Protein AF-0000000084351953 (afdb_homodimer)

Foldseek 3Di:
DDDDDDDDDLVVLLVVLLVLVVVLCVQAVPPPDGPVVSVVVSQVSQVPSVPPQAWDADPVVRGIGGDPVSVVVSVVVVVVVVVVVVQQCVLQVVLVVVLCVVVDPDDDDDPVSVVSSVVSSVVSSVVCVVQNCVPPDDDDDD/DDDDDDDDDPVVLLVVLLVLVVVLCVQAVPPPDGPVVSVVVSQVSQVPSVPCQQWDADPVVRGIGGDPVSVVVSVVVVVVVVVVVVQQCVLQVVLVVVLCVVVDPDDDDDPVSVVSSVVSSVVSSVVCVVQNCVPPDDDDDD

Nearest PDB structures (foldseek):
  8t8l-assembly1_A  TM=3.245E-01  e=5.927E+00  Aquifex aeolicus
  6qc3-assembly1_A5  TM=2.681E-01  e=9.549E+00  Ovis aries

Solvent-accessible surface area (backbone atoms only — not comparable to full-atom values): 15831 Å² total; per-residue (Å²): 129,74,69,43,61,44,78,37,44,58,71,53,46,52,52,47,55,50,20,34,51,44,12,40,44,49,60,31,71,84,44,90,72,61,64,56,72,52,54,52,48,44,44,52,57,59,64,52,52,80,41,73,89,62,44,39,78,40,77,91,74,69,43,67,41,66,41,69,70,57,47,52,55,52,46,50,38,49,50,52,39,51,52,52,48,36,54,52,49,53,22,45,51,51,17,48,51,53,46,45,64,72,61,47,96,58,83,83,81,48,74,67,53,52,53,48,31,51,51,43,22,51,53,42,44,54,48,36,74,76,47,53,64,74,39,52,43,74,57,71,83,126,131,73,69,41,62,44,78,37,46,58,71,52,47,52,51,48,56,51,21,34,52,44,12,39,41,48,61,32,70,84,44,90,72,63,64,54,71,52,54,52,48,46,45,52,57,58,62,53,53,79,44,67,90,65,42,39,76,41,76,91,73,70,43,66,42,65,42,69,70,58,47,52,55,52,47,52,38,49,48,52,39,51,54,52,49,35,55,53,47,53,24,46,51,52,17,47,51,52,47,44,64,71,61,45,97,56,82,83,84,48,73,70,52,54,53,47,31,52,52,43,22,51,54,42,44,54,47,37,74,74,46,54,64,73,40,53,44,74,56,71,83,127

Organism: NCBI:txid482461

pLDDT: mean 92.63, std 9.9, range [44.72, 98.88]

Secondary structure (DSSP, 8-state):
---EEEEE-HHHHHHHHHHHHHHHHHHHTT-SS--HHHHHHHHHHHHHT--TTT-EEETTTTEEE--HHHHHHHHHHHHHHHHHHHHHHHHHHHHHHHHHHHH-S-SSPPHHHHHHHHHHHHHHHHHHHHHTTTTEEE----/---EEEEE-HHHHHHHHHHHHHHHHHHHTT-SS--HHHHHHHHHHHHHT--GGG-EEETTTTEEE--HHHHHHHHHHHHHHHHHHHHHHHHHHHHHHHHHHHH-S-SSPPHHHHHHHHHHHHHHHHHHHHHTTTTEEE----

Radius of gyration: 22.5 Å; Cα contacts (8 Å, |Δi|>4): 288; chains: 2; bounding box: 53×66×51 Å

Structure (mmCIF, N/CA/C/O backbone):
data_AF-0000000084351953-model_v1
#
loop_
_entity.id
_entity.type
_entity.pdbx_description
1 polymer 'Uncharacterized protein'
#
loop_
_atom_site.group_PDB
_atom_site.id
_atom_site.type_symbol
_atom_site.label_atom_id
_atom_site.label_alt_id
_atom_site.label_comp_id
_atom_site.label_asym_id
_atom_site.label_entity_id
_atom_site.label_seq_id
_atom_site.pdbx_PDB_ins_code
_atom_site.Cartn_x
_atom_site.Cartn_y
_atom_site.Cartn_z
_atom_site.occupancy
_atom_site.B_iso_or_equiv
_atom_site.auth_seq_id
_atom_site.auth_comp_id
_atom_site.auth_asym_id
_atom_site.auth_atom_id
_atom_site.pdbx_PDB_model_num
ATOM 1 N N . MET A 1 1 ? -12.43 32.719 4.312 1 52.03 1 MET A N 1
ATOM 2 C CA . MET A 1 1 ? -12.406 31.297 4.57 1 52.03 1 MET A CA 1
ATOM 3 C C . MET A 1 1 ? -11.555 30.969 5.797 1 52.03 1 MET A C 1
ATOM 5 O O . MET A 1 1 ? -10.5 31.578 6 1 52.03 1 MET A O 1
ATOM 9 N N . SER A 1 2 ? -12.086 30.516 6.93 1 63.91 2 SER A N 1
ATOM 10 C CA . SER A 1 2 ? -11.414 30.469 8.227 1 63.91 2 SER A CA 1
ATOM 11 C C . SER A 1 2 ? -10.164 29.594 8.172 1 63.91 2 SER A C 1
ATOM 13 O O . SER A 1 2 ? -10.188 28.516 7.57 1 63.91 2 SER A O 1
ATOM 15 N N . ASN A 1 3 ? -8.961 30.172 8.359 1 84.06 3 ASN A N 1
ATOM 16 C CA . ASN A 1 3 ? -7.672 29.484 8.367 1 84.06 3 ASN A CA 1
ATOM 17 C C . ASN A 1 3 ? -7.547 28.547 9.555 1 84.06 3 ASN A C 1
ATOM 19 O O . ASN A 1 3 ? -8.047 28.828 10.648 1 84.06 3 ASN A O 1
ATOM 23 N N . VAL A 1 4 ? -7.121 27.297 9.289 1 87.5 4 VAL A N 1
ATOM 24 C CA . VAL A 1 4 ? -6.828 26.328 10.336 1 87.5 4 VAL A CA 1
ATOM 25 C C . VAL A 1 4 ? -5.363 26.438 10.758 1 87.5 4 VAL A C 1
ATOM 27 O O . VAL A 1 4 ? -4.477 26.562 9.906 1 87.5 4 VAL A O 1
ATOM 30 N N . LYS A 1 5 ? -5.289 26.531 12.07 1 86.88 5 LYS A N 1
ATOM 31 C CA . LYS A 1 5 ? -3.934 26.578 12.609 1 86.88 5 LYS A CA 1
ATOM 32 C C . LYS A 1 5 ? -3.623 25.359 13.453 1 86.88 5 LYS A C 1
ATOM 34 O O . LYS A 1 5 ? -4.426 24.953 14.297 1 86.88 5 LYS A O 1
ATOM 39 N N . ILE A 1 6 ? -2.461 24.734 13.188 1 89.06 6 ILE A N 1
ATOM 40 C CA . ILE A 1 6 ? -2.006 23.594 13.977 1 89.06 6 ILE A CA 1
ATOM 41 C C . ILE A 1 6 ? -0.653 23.906 14.609 1 89.06 6 ILE A C 1
ATOM 43 O O . ILE A 1 6 ? 0.245 24.438 13.945 1 89.06 6 ILE A O 1
ATOM 47 N N . GLU A 1 7 ? -0.631 23.656 15.883 1 89.06 7 GLU A N 1
ATOM 48 C CA . GLU A 1 7 ? 0.629 23.781 16.609 1 89.06 7 GLU A CA 1
ATOM 49 C C . GLU A 1 7 ? 1.139 22.422 17.062 1 89.06 7 GLU A C 1
ATOM 51 O O . GLU A 1 7 ? 0.36 21.594 17.531 1 89.06 7 GLU A O 1
ATOM 56 N N . MET A 1 8 ? 2.42 22.219 16.828 1 91.06 8 MET A N 1
ATOM 57 C CA . MET A 1 8 ? 2.988 20.938 17.234 1 91.06 8 MET A CA 1
ATOM 58 C C . MET A 1 8 ? 4.473 21.078 17.547 1 91.06 8 MET A C 1
ATOM 60 O O . MET A 1 8 ? 5.086 22.109 17.234 1 91.06 8 MET A O 1
ATOM 64 N N . THR A 1 9 ? 4.977 20.094 18.25 1 91.38 9 THR A N 1
ATOM 65 C CA . THR A 1 9 ? 6.41 20.078 18.516 1 91.38 9 THR A CA 1
ATOM 66 C C . THR A 1 9 ? 7.188 19.719 17.25 1 91.38 9 THR A C 1
ATOM 68 O O . THR A 1 9 ? 6.602 19.266 16.266 1 91.38 9 THR A O 1
ATOM 71 N N . GLU A 1 10 ? 8.469 19.891 17.328 1 90.06 10 GLU A N 1
ATOM 72 C CA . GLU A 1 10 ? 9.32 19.531 16.188 1 90.06 10 GLU A CA 1
ATOM 73 C C . GLU A 1 10 ? 9.227 18.031 15.906 1 90.06 10 GLU A C 1
ATOM 75 O O . GLU A 1 10 ? 9.219 17.609 14.742 1 90.06 10 GLU A O 1
ATOM 80 N N . SER A 1 11 ? 9.172 17.281 16.984 1 92.31 11 SER A N 1
ATOM 81 C CA . SER A 1 11 ? 9.078 15.828 16.828 1 92.31 11 SER A CA 1
ATOM 82 C C . SER A 1 11 ? 7.762 15.43 16.172 1 92.31 11 SER A C 1
ATOM 84 O O . SER A 1 11 ? 7.734 14.547 15.312 1 92.31 11 SER A O 1
ATOM 86 N N . GLN A 1 12 ? 6.758 16.047 16.531 1 93.56 12 GLN A N 1
ATOM 87 C CA . GLN A 1 12 ? 5.453 15.805 15.922 1 93.56 12 GLN A CA 1
ATOM 88 C C . GLN A 1 12 ? 5.434 16.219 14.453 1 93.56 12 GLN A C 1
ATOM 90 O O . GLN A 1 12 ? 4.844 15.539 13.617 1 93.56 12 GLN A O 1
ATOM 95 N N . TYR A 1 13 ? 6.059 17.328 14.203 1 93.5 13 TYR A N 1
ATOM 96 C CA . TYR A 1 13 ? 6.105 17.812 12.828 1 93.5 13 TYR A CA 1
ATOM 97 C C . TYR A 1 13 ? 6.883 16.844 11.938 1 93.5 13 TYR A C 1
ATOM 99 O O . TYR A 1 13 ? 6.512 16.625 10.781 1 93.5 13 TYR A O 1
ATOM 107 N N . LYS A 1 14 ? 7.898 16.312 12.453 1 93.5 14 LYS A N 1
ATOM 108 C CA . LYS A 1 14 ? 8.641 15.297 11.711 1 93.5 14 LYS A CA 1
ATOM 109 C C . LYS A 1 14 ? 7.746 14.109 11.367 1 93.5 14 LYS A C 1
ATOM 111 O O . LYS A 1 14 ? 7.758 13.625 10.234 1 93.5 14 LYS A O 1
ATOM 116 N N . LYS A 1 15 ? 6.961 13.664 12.312 1 96.06 15 LYS A N 1
ATOM 117 C CA . LYS A 1 15 ? 6.031 12.562 12.07 1 96.06 15 LYS A CA 1
ATOM 118 C C . LYS A 1 15 ? 4.973 12.961 11.047 1 96.06 15 LYS A C 1
ATOM 120 O O . LYS A 1 15 ? 4.539 12.125 10.242 1 96.06 15 LYS A O 1
ATOM 125 N N . LEU A 1 16 ? 4.598 14.219 11.102 1 96.25 16 LEU A N 1
ATOM 126 C CA . LEU A 1 16 ? 3.633 14.711 10.125 1 96.25 16 LEU A CA 1
ATOM 127 C C . LEU A 1 16 ? 4.203 14.633 8.711 1 96.25 16 LEU A C 1
ATOM 129 O O . LEU A 1 16 ? 3.525 14.164 7.793 1 96.25 16 LEU A O 1
ATOM 133 N N . THR A 1 17 ? 5.445 15.086 8.57 1 96.06 17 THR A N 1
ATOM 134 C CA . THR A 1 17 ? 6.055 15.062 7.246 1 96.06 17 THR A CA 1
ATOM 135 C C . THR A 1 17 ? 6.172 13.633 6.73 1 96.06 17 THR A C 1
ATOM 137 O O . THR A 1 17 ? 5.992 13.383 5.539 1 96.06 17 THR A O 1
ATOM 140 N N . GLU A 1 18 ? 6.387 12.68 7.645 1 97.31 18 GLU A N 1
ATOM 141 C CA . GLU A 1 18 ? 6.5 11.266 7.273 1 97.31 18 GLU A CA 1
ATOM 142 C C . GLU A 1 18 ? 5.156 10.711 6.801 1 97.31 18 GLU A C 1
ATOM 144 O O . GLU A 1 18 ? 5.078 10.07 5.754 1 97.31 18 GLU A O 1
ATOM 149 N N . LEU A 1 19 ? 4.129 11.031 7.52 1 98.5 19 LEU A N 1
ATOM 150 C CA . LEU A 1 19 ? 2.809 10.531 7.164 1 98.5 19 LEU A CA 1
ATOM 151 C C . LEU A 1 19 ? 2.324 11.148 5.855 1 98.5 19 LEU A C 1
ATOM 153 O O . LEU A 1 19 ? 1.701 10.461 5.035 1 98.5 19 LEU A O 1
ATOM 157 N N . VAL A 1 20 ? 2.609 12.414 5.691 1 98 20 VAL A N 1
ATOM 158 C CA . VAL A 1 20 ? 2.199 13.109 4.477 1 98 20 VAL A CA 1
ATOM 159 C C . VAL A 1 20 ? 2.908 12.5 3.268 1 98 20 VAL A C 1
ATOM 161 O O . VAL A 1 20 ? 2.289 12.273 2.227 1 98 20 VAL A O 1
ATOM 164 N N . TYR A 1 21 ? 4.188 12.195 3.422 1 98.25 21 TYR A N 1
ATOM 165 C CA . TYR A 1 21 ? 4.941 11.531 2.367 1 98.25 21 TYR A CA 1
ATOM 166 C C . TYR A 1 21 ? 4.328 10.18 2.025 1 98.25 21 TYR A C 1
ATOM 168 O O . TYR A 1 21 ? 4.074 9.883 0.856 1 98.25 21 TYR A O 1
ATOM 176 N N . LEU A 1 22 ? 4.094 9.359 3.016 1 98.81 22 LEU A N 1
ATOM 177 C CA . LEU A 1 22 ? 3.568 8.016 2.838 1 98.81 22 LEU A CA 1
ATOM 178 C C . LEU A 1 22 ? 2.164 8.047 2.246 1 98.81 22 LEU A C 1
ATOM 180 O O . LEU A 1 22 ? 1.826 7.234 1.386 1 98.81 22 LEU A O 1
ATOM 184 N N . GLY A 1 23 ? 1.351 8.992 2.75 1 98.88 23 GLY A N 1
ATOM 185 C CA . GLY A 1 23 ? 0.012 9.141 2.199 1 98.88 23 GLY A CA 1
ATOM 186 C C . GLY A 1 23 ? 0.01 9.5 0.727 1 98.88 23 GLY A C 1
ATOM 187 O O . GLY A 1 23 ? -0.743 8.922 -0.059 1 98.88 23 GLY A O 1
ATOM 188 N N . ASN A 1 24 ? 0.813 10.477 0.37 1 98.62 24 ASN A N 1
ATOM 189 C CA . ASN A 1 24 ? 0.93 10.852 -1.035 1 98.62 24 ASN A CA 1
ATOM 190 C C . ASN A 1 24 ? 1.432 9.688 -1.886 1 98.62 24 ASN A C 1
ATOM 192 O O . ASN A 1 24 ? 0.98 9.5 -3.018 1 98.62 24 ASN A O 1
ATOM 196 N N . TRP A 1 25 ? 2.363 8.93 -1.378 1 98.56 25 TRP A N 1
ATOM 197 C CA . TRP A 1 25 ? 2.883 7.746 -2.064 1 98.56 25 TRP A CA 1
ATOM 198 C C . TRP A 1 25 ? 1.755 6.781 -2.412 1 98.56 25 TRP A C 1
ATOM 200 O O . TRP A 1 25 ? 1.643 6.336 -3.557 1 98.56 25 TRP A O 1
ATOM 210 N N . LEU A 1 26 ? 0.884 6.508 -1.437 1 98.5 26 LEU A N 1
ATOM 211 C CA . LEU A 1 26 ? -0.226 5.578 -1.618 1 98.5 26 LEU A CA 1
ATOM 212 C C . LEU A 1 26 ? -1.14 6.035 -2.75 1 98.5 26 LEU A C 1
ATOM 214 O O . LEU A 1 26 ? -1.691 5.211 -3.48 1 98.5 26 LEU A O 1
ATOM 218 N N . VAL A 1 27 ? -1.255 7.34 -2.896 1 98.62 27 VAL A N 1
ATOM 219 C CA . VAL A 1 27 ? -2.209 7.887 -3.854 1 98.62 27 VAL A CA 1
ATOM 220 C C . VAL A 1 27 ? -1.559 7.984 -5.23 1 98.62 27 VAL A C 1
ATOM 222 O O . VAL A 1 27 ? -2.162 7.605 -6.238 1 98.62 27 VAL A O 1
ATOM 225 N N . ASN A 1 28 ? -0.292 8.391 -5.273 1 98.38 28 ASN A N 1
ATOM 226 C CA . ASN A 1 28 ? 0.19 8.93 -6.543 1 98.38 28 ASN A CA 1
ATOM 227 C C . ASN A 1 28 ? 1.324 8.086 -7.117 1 98.38 28 ASN A C 1
ATOM 229 O O . ASN A 1 28 ? 1.687 8.234 -8.281 1 98.38 28 ASN A O 1
ATOM 233 N N . ALA A 1 29 ? 1.942 7.168 -6.344 1 97.25 29 ALA A N 1
ATOM 234 C CA . ALA A 1 29 ? 3.162 6.496 -6.785 1 97.25 29 ALA A CA 1
ATOM 235 C C . ALA A 1 29 ? 2.926 5.715 -8.07 1 97.25 29 ALA A C 1
ATOM 237 O O . ALA A 1 29 ? 3.85 5.52 -8.867 1 97.25 29 ALA A O 1
ATOM 238 N N . HIS A 1 30 ? 1.676 5.246 -8.312 1 97.5 30 HIS A N 1
ATOM 239 C CA . HIS A 1 30 ? 1.391 4.367 -9.438 1 97.5 30 HIS A CA 1
ATOM 240 C C . HIS A 1 30 ? 0.693 5.125 -10.562 1 97.5 30 HIS A C 1
ATOM 242 O O . HIS A 1 30 ? 0.427 4.559 -11.625 1 97.5 30 HIS A O 1
ATOM 248 N N . ARG A 1 31 ? 0.338 6.359 -10.32 1 97.12 31 ARG A N 1
ATOM 249 C CA . ARG A 1 31 ? -0.447 7.117 -11.289 1 97.12 31 ARG A CA 1
ATOM 250 C C . ARG A 1 31 ? 0.452 7.75 -12.344 1 97.12 31 ARG A C 1
ATOM 252 O O . ARG A 1 31 ? 1.524 8.266 -12.023 1 97.12 31 ARG A O 1
ATOM 259 N N . ASN A 1 32 ? -0 7.73 -13.57 1 95.19 32 ASN A N 1
ATOM 260 C CA . ASN A 1 32 ? 0.676 8.469 -14.633 1 95.19 32 ASN A CA 1
ATOM 261 C C . ASN A 1 32 ? 0.418 9.969 -14.523 1 95.19 32 ASN A C 1
ATOM 263 O O . ASN A 1 32 ? 1.338 10.773 -14.672 1 95.19 32 ASN A O 1
ATOM 267 N N . GLU A 1 33 ? -0.869 10.227 -14.242 1 95.94 33 GLU A N 1
ATOM 268 C CA . GLU A 1 33 ? -1.261 11.602 -13.961 1 95.94 33 GLU A CA 1
ATOM 269 C C . GLU A 1 33 ? -1.546 11.797 -12.477 1 95.94 33 GLU A C 1
ATOM 271 O O . GLU A 1 33 ? -2.592 11.375 -11.977 1 95.94 33 GLU A O 1
ATOM 276 N N . GLU A 1 34 ? -0.767 12.516 -11.867 1 95.25 34 GLU A N 1
ATOM 277 C CA . GLU A 1 34 ? -0.831 12.695 -10.422 1 95.25 34 GLU A CA 1
ATOM 278 C C . GLU A 1 34 ? -2.078 13.477 -10.016 1 95.25 34 GLU A C 1
ATOM 280 O O . GLU A 1 34 ? -2.533 14.359 -10.758 1 95.25 34 GLU A O 1
ATOM 285 N N . ILE A 1 35 ? -2.613 13.109 -8.906 1 97.38 35 ILE A N 1
ATOM 286 C CA . ILE A 1 35 ? -3.555 13.992 -8.219 1 97.38 35 ILE A CA 1
ATOM 287 C C . ILE A 1 35 ? -2.793 15.117 -7.531 1 97.38 35 ILE A C 1
ATOM 289 O O . ILE A 1 35 ? -2.193 14.922 -6.473 1 97.38 35 ILE A O 1
ATOM 293 N N . THR A 1 36 ? -2.854 16.234 -7.984 1 97.69 36 THR A N 1
ATOM 294 C CA . THR A 1 36 ? -1.941 17.328 -7.672 1 97.69 36 THR A CA 1
ATOM 295 C C . THR A 1 36 ? -2.232 17.906 -6.285 1 97.69 36 THR A C 1
ATOM 297 O O . THR A 1 36 ? -1.33 18.406 -5.609 1 97.69 36 THR A O 1
ATOM 300 N N . ASP A 1 37 ? -3.545 17.844 -5.895 1 97.56 37 ASP A N 1
ATOM 301 C CA . ASP A 1 37 ? -3.918 18.438 -4.609 1 97.56 37 ASP A CA 1
ATOM 302 C C . ASP A 1 37 ? -3.084 17.844 -3.473 1 97.56 37 ASP A C 1
ATOM 304 O O . ASP A 1 37 ? -2.729 18.547 -2.525 1 97.56 37 ASP A O 1
ATOM 308 N N . TYR A 1 38 ? -2.744 16.609 -3.559 1 98.31 38 TYR A N 1
ATOM 309 C CA . TYR A 1 38 ? -1.98 15.945 -2.51 1 98.31 38 TYR A CA 1
ATOM 310 C C . TYR A 1 38 ? -0.51 16.344 -2.57 1 98.31 38 TYR A C 1
ATOM 312 O O . TYR A 1 38 ? 0.13 16.531 -1.534 1 98.31 38 TYR A O 1
ATOM 320 N N . GLU A 1 39 ? -0.018 16.453 -3.74 1 97.19 39 GLU A N 1
ATOM 321 C CA . GLU A 1 39 ? 1.358 16.906 -3.902 1 97.19 39 GLU A CA 1
ATOM 322 C C . GLU A 1 39 ? 1.523 18.344 -3.41 1 97.19 39 GLU A C 1
ATOM 324 O O . GLU A 1 39 ? 2.512 18.672 -2.748 1 97.19 39 GLU A O 1
ATOM 329 N N . GLU A 1 40 ? 0.587 19.141 -3.74 1 97 40 GLU A N 1
ATOM 330 C CA . GLU A 1 40 ? 0.622 20.531 -3.301 1 97 40 GLU A CA 1
ATOM 331 C C . GLU A 1 40 ? 0.572 20.641 -1.779 1 97 40 GLU A C 1
ATOM 333 O O . GLU A 1 40 ? 1.267 21.453 -1.184 1 97 40 GLU A O 1
ATOM 338 N N . LEU A 1 41 ? -0.227 19.844 -1.194 1 97.25 41 LEU A N 1
ATOM 339 C CA . LEU A 1 41 ? -0.307 19.844 0.262 1 97.25 41 LEU A CA 1
ATOM 340 C C . LEU A 1 41 ? 1.006 19.375 0.879 1 97.25 41 LEU A C 1
ATOM 342 O O . LEU A 1 41 ? 1.451 19.922 1.891 1 97.25 41 LEU A O 1
ATOM 346 N N . GLU A 1 42 ? 1.598 18.359 0.323 1 96.81 42 GLU A N 1
ATOM 347 C CA . GLU A 1 42 ? 2.893 17.891 0.802 1 96.81 42 GLU A CA 1
ATOM 348 C C . GLU A 1 42 ? 3.932 19.016 0.778 1 96.81 42 GLU A C 1
ATOM 350 O O . GLU A 1 42 ? 4.656 19.203 1.754 1 96.81 42 GLU A O 1
ATOM 355 N N . GLN A 1 43 ? 3.977 19.766 -0.272 1 95.25 43 GLN A N 1
ATOM 356 C CA . GLN A 1 43 ? 4.91 20.891 -0.404 1 95.25 43 GLN A CA 1
ATOM 357 C C . GLN A 1 43 ? 4.621 21.969 0.625 1 95.25 43 GLN A C 1
ATOM 359 O O . GLN A 1 43 ? 5.543 22.578 1.176 1 95.25 43 GLN A O 1
ATOM 364 N N . LEU A 1 44 ? 3.334 22.172 0.841 1 94.25 44 LEU A N 1
ATOM 365 C CA . LEU A 1 44 ? 2.939 23.156 1.853 1 94.25 44 LEU A CA 1
ATOM 366 C C . LEU A 1 44 ? 3.459 22.75 3.229 1 94.25 44 LEU A C 1
ATOM 368 O O . LEU A 1 44 ? 3.975 23.578 3.973 1 94.25 44 LEU A O 1
ATOM 372 N N . VAL A 1 45 ? 3.359 21.484 3.559 1 95.12 45 VAL A N 1
ATOM 373 C CA . VAL A 1 45 ? 3.82 20.969 4.844 1 95.12 45 VAL A CA 1
ATOM 374 C C . VAL A 1 45 ? 5.336 21.125 4.945 1 95.12 45 VAL A C 1
ATOM 376 O O . VAL A 1 45 ? 5.855 21.562 5.973 1 95.12 45 VAL A O 1
ATOM 379 N N . TYR A 1 46 ? 5.992 20.766 3.861 1 93.5 46 TYR A N 1
ATOM 380 C CA . TYR A 1 46 ? 7.449 20.844 3.869 1 93.5 46 TYR A CA 1
ATOM 381 C C . TYR A 1 46 ? 7.926 22.281 4.016 1 93.5 46 TYR A C 1
ATOM 383 O O . TYR A 1 46 ? 8.914 22.547 4.699 1 93.5 46 TYR A O 1
ATOM 391 N N . LYS A 1 47 ? 7.281 23.172 3.408 1 87 47 LYS A N 1
ATOM 392 C CA . LYS A 1 47 ? 7.672 24.578 3.387 1 87 47 LYS A CA 1
ATOM 393 C C . LYS A 1 47 ? 7.531 25.203 4.77 1 87 47 LYS A C 1
ATOM 395 O O . LYS A 1 47 ? 8.305 26.094 5.133 1 87 47 LYS A O 1
ATOM 400 N N . ASN A 1 48 ? 6.559 24.859 5.562 1 78.19 48 ASN A N 1
ATOM 401 C CA . ASN A 1 48 ? 6.234 25.516 6.82 1 78.19 48 ASN A CA 1
ATOM 402 C C . ASN A 1 48 ? 7.18 25.094 7.938 1 78.19 48 ASN A C 1
ATOM 404 O O . ASN A 1 48 ? 7.176 25.672 9.023 1 78.19 48 ASN A O 1
ATOM 408 N N . ALA A 1 49 ? 7.859 24.109 7.754 1 63.88 49 ALA A N 1
ATOM 409 C CA . ALA A 1 49 ? 8.633 23.562 8.859 1 63.88 49 ALA A CA 1
ATOM 410 C C . ALA A 1 49 ? 9.906 24.375 9.094 1 63.88 49 ALA A C 1
ATOM 412 O O . ALA A 1 49 ? 10.523 24.297 10.156 1 63.88 49 ALA A O 1
ATOM 413 N N . GLY A 1 50 ? 10.023 25.562 8.539 1 58.94 50 GLY A N 1
ATOM 414 C CA . GLY A 1 50 ? 11.266 26.281 8.742 1 58.94 50 GLY A CA 1
ATOM 415 C C . GLY A 1 50 ? 12.414 25.391 9.164 1 58.94 50 GLY A C 1
ATOM 416 O O . GLY A 1 50 ? 13.297 25.812 9.914 1 58.94 50 GLY A O 1
ATOM 417 N N . LEU A 1 51 ? 12.195 24.016 9.062 1 59.06 51 LEU A N 1
ATOM 418 C CA . LEU A 1 51 ? 13.039 23.047 9.75 1 59.06 51 LEU A CA 1
ATOM 419 C C . LEU A 1 51 ? 14.195 22.594 8.852 1 59.06 51 LEU A C 1
ATOM 421 O O . LEU A 1 51 ? 14.07 21.609 8.133 1 59.06 51 LEU A O 1
ATOM 425 N N . ALA A 1 52 ? 15.141 23.438 8.773 1 60.19 52 ALA A N 1
ATOM 426 C CA . ALA A 1 52 ? 16.312 23.266 7.918 1 60.19 52 ALA A CA 1
ATOM 427 C C . ALA A 1 52 ? 16.719 21.797 7.812 1 60.19 52 ALA A C 1
ATOM 429 O O . ALA A 1 52 ? 16.953 21.297 6.715 1 60.19 52 ALA A O 1
ATOM 430 N N . ASP A 1 53 ? 16.438 20.984 8.953 1 73.94 53 ASP A N 1
ATOM 431 C CA . ASP A 1 53 ? 17.062 19.672 8.922 1 73.94 53 ASP A CA 1
ATOM 432 C C . ASP A 1 53 ? 16.047 18.562 8.648 1 73.94 53 ASP A C 1
ATOM 434 O O . ASP A 1 53 ? 16.406 17.391 8.5 1 73.94 53 ASP A O 1
ATOM 438 N N . MET A 1 54 ? 14.914 19.047 8.25 1 81.19 54 MET A N 1
ATOM 439 C CA . MET A 1 54 ? 13.906 18 8.062 1 81.19 54 MET A CA 1
ATOM 440 C C . MET A 1 54 ? 13.602 17.812 6.582 1 81.19 54 MET A C 1
ATOM 442 O O . MET A 1 54 ? 13.133 16.734 6.176 1 81.19 54 MET A O 1
ATOM 446 N N . VAL A 1 55 ? 13.891 18.844 5.828 1 88.94 55 VAL A N 1
ATOM 447 C CA . VAL A 1 55 ? 13.609 18.75 4.398 1 88.94 55 VAL A CA 1
ATOM 448 C C . VAL A 1 55 ? 14.766 19.359 3.605 1 88.94 55 VAL A C 1
ATOM 450 O O . VAL A 1 55 ? 15.594 20.094 4.156 1 88.94 55 VAL A O 1
ATOM 453 N N . THR A 1 56 ? 14.898 18.922 2.459 1 89.44 56 THR A N 1
ATOM 454 C CA . THR A 1 56 ? 15.836 19.5 1.499 1 89.44 56 THR A CA 1
ATOM 455 C C . THR A 1 56 ? 15.102 20.344 0.469 1 89.44 56 THR A C 1
ATOM 457 O O . THR A 1 56 ? 14.016 19.984 0.017 1 89.44 56 THR A O 1
ATOM 460 N N . TYR A 1 57 ? 15.734 21.484 0.136 1 90 57 TYR A N 1
ATOM 461 C CA . TYR A 1 57 ? 15.148 22.391 -0.851 1 90 57 TYR A CA 1
ATOM 462 C C . TYR A 1 57 ? 16.016 22.453 -2.105 1 90 57 TYR A C 1
ATOM 464 O O . TYR A 1 57 ? 17.219 22.703 -2.021 1 90 57 TYR A O 1
ATOM 472 N N . ASP A 1 58 ? 15.375 22.125 -3.213 1 90.75 58 ASP A N 1
ATOM 473 C CA . ASP A 1 58 ? 16.016 22.297 -4.516 1 90.75 58 ASP A CA 1
ATOM 474 C C . ASP A 1 58 ? 15.617 23.625 -5.152 1 90.75 58 ASP A C 1
ATOM 476 O O . ASP A 1 58 ? 14.492 23.781 -5.629 1 90.75 58 ASP A O 1
ATOM 480 N N . LYS A 1 59 ? 16.5 24.578 -5.289 1 91.88 59 LYS A N 1
ATOM 481 C CA . LYS A 1 59 ? 16.234 25.938 -5.781 1 91.88 59 LYS A CA 1
ATOM 482 C C . LYS A 1 59 ? 15.867 25.922 -7.262 1 91.88 59 LYS A C 1
ATOM 484 O O . LYS A 1 59 ? 14.992 26.656 -7.699 1 91.88 59 LYS A O 1
ATOM 489 N N . GLU A 1 60 ? 16.516 25.062 -7.969 1 93.81 60 GLU A N 1
ATOM 490 C CA . GLU A 1 60 ? 16.297 25 -9.414 1 93.81 60 GLU A CA 1
ATOM 491 C C . GLU A 1 60 ? 14.875 24.578 -9.742 1 93.81 60 GLU A C 1
ATOM 493 O O . GLU A 1 60 ? 14.219 25.188 -10.594 1 93.81 60 GLU A O 1
ATOM 498 N N . ASP A 1 61 ? 14.352 23.672 -8.969 1 91.62 61 ASP A N 1
ATOM 499 C CA . ASP A 1 61 ? 13.031 23.125 -9.258 1 91.62 61 ASP A CA 1
ATOM 500 C C . ASP A 1 61 ? 11.977 23.734 -8.336 1 91.62 61 ASP A C 1
ATOM 502 O O . ASP A 1 61 ? 10.773 23.531 -8.531 1 91.62 61 ASP A O 1
ATOM 506 N N . ASP A 1 62 ? 12.484 24.547 -7.344 1 90.94 62 ASP A N 1
ATOM 507 C CA . ASP A 1 62 ? 11.594 25.094 -6.32 1 90.94 62 ASP A CA 1
ATOM 508 C C . ASP A 1 62 ? 10.75 23.984 -5.691 1 90.94 62 ASP A C 1
ATOM 510 O O . ASP A 1 62 ? 9.523 24.062 -5.68 1 90.94 62 ASP A O 1
ATOM 514 N N . PHE A 1 63 ? 11.438 23.031 -5.18 1 92.88 63 PHE A N 1
ATOM 515 C CA . PHE A 1 63 ? 10.789 21.812 -4.707 1 92.88 63 PHE A CA 1
ATOM 516 C C . PHE A 1 63 ? 11.43 21.312 -3.416 1 92.88 63 PHE A C 1
ATOM 518 O O . PHE A 1 63 ? 12.656 21.297 -3.293 1 92.88 63 PHE A O 1
ATOM 525 N N . TYR A 1 64 ? 10.594 21.047 -2.436 1 93 64 TYR A N 1
ATOM 526 C CA . TYR A 1 64 ? 11.055 20.469 -1.179 1 93 64 TYR A CA 1
ATOM 527 C C . TYR A 1 64 ? 10.93 18.953 -1.198 1 93 64 TYR A C 1
ATOM 529 O O . TYR A 1 64 ? 9.961 18.406 -1.733 1 93 64 TYR A O 1
ATOM 537 N N . SER A 1 65 ? 11.883 18.297 -0.57 1 94.19 65 SER A N 1
ATOM 538 C CA . SER A 1 65 ? 11.844 16.844 -0.45 1 94.19 65 SER A CA 1
ATOM 539 C C . SER A 1 65 ? 12.453 16.375 0.87 1 94.19 65 SER A C 1
ATOM 541 O O . SER A 1 65 ? 13.102 17.156 1.57 1 94.19 65 SER A O 1
ATOM 543 N N . LEU A 1 66 ? 12.188 15.188 1.239 1 94.44 66 LEU A N 1
ATOM 544 C CA . LEU A 1 66 ? 12.844 14.602 2.404 1 94.44 66 LEU A CA 1
ATOM 545 C C . LEU A 1 66 ? 14.289 14.234 2.086 1 94.44 66 LEU A C 1
ATOM 547 O O . LEU A 1 66 ? 14.602 13.836 0.961 1 94.44 66 LEU A O 1
ATOM 551 N N . PRO A 1 67 ? 15.133 14.352 3.127 1 92.69 67 PRO A N 1
ATOM 552 C CA . PRO A 1 67 ? 16.484 13.852 2.934 1 92.69 67 PRO A CA 1
ATOM 553 C C . PRO A 1 67 ? 16.531 12.367 2.574 1 92.69 67 PRO A C 1
ATOM 555 O O . PRO A 1 67 ? 15.672 11.594 3.027 1 92.69 67 PRO A O 1
ATOM 558 N N . PRO A 1 68 ? 17.547 11.938 1.857 1 94.5 68 PRO A N 1
ATOM 559 C CA . PRO A 1 68 ? 17.625 10.562 1.363 1 94.5 68 PRO A CA 1
ATOM 560 C C . PRO A 1 68 ? 17.531 9.531 2.482 1 94.5 68 PRO A C 1
ATOM 562 O O . PRO A 1 68 ? 16.859 8.508 2.33 1 94.5 68 PRO A O 1
ATOM 565 N N . GLU A 1 69 ? 18.109 9.805 3.551 1 94.5 69 GLU A N 1
ATOM 566 C CA . GLU A 1 69 ? 18.094 8.859 4.66 1 94.5 69 GLU A CA 1
ATOM 567 C C . GLU A 1 69 ? 16.688 8.688 5.223 1 94.5 69 GLU A C 1
ATOM 569 O O . GLU A 1 69 ? 16.297 7.582 5.613 1 94.5 69 GLU A O 1
ATOM 574 N N . GLN A 1 70 ? 15.953 9.75 5.289 1 94.75 70 GLN A N 1
ATOM 575 C CA . GLN A 1 70 ? 14.57 9.695 5.766 1 94.75 70 GLN A CA 1
ATOM 576 C C . GLN A 1 70 ? 13.672 8.961 4.773 1 94.75 70 GLN A C 1
ATOM 578 O O . GLN A 1 70 ? 12.805 8.18 5.172 1 94.75 70 GLN A O 1
ATOM 583 N N . GLU A 1 71 ? 13.898 9.266 3.537 1 96.69 71 GLU A N 1
ATOM 584 C CA . GLU A 1 71 ? 13.141 8.555 2.51 1 96.69 71 GLU A CA 1
ATOM 585 C C . GLU A 1 71 ? 13.375 7.051 2.582 1 96.69 71 GLU A C 1
ATOM 587 O O . GLU A 1 71 ? 12.438 6.262 2.449 1 96.69 71 GLU A O 1
ATOM 592 N N . GLU A 1 72 ? 14.602 6.727 2.75 1 97.38 72 GLU A N 1
ATOM 593 C CA . GLU A 1 72 ? 14.945 5.312 2.836 1 97.38 72 GLU A CA 1
ATOM 594 C C . GLU A 1 72 ? 14.227 4.633 4 1 97.38 72 GLU A C 1
ATOM 596 O O . GLU A 1 72 ? 13.742 3.51 3.865 1 97.38 72 GLU A O 1
ATOM 601 N N . LYS A 1 73 ? 14.227 5.293 5.078 1 96.94 73 LYS A N 1
ATOM 602 C CA . LYS A 1 73 ? 13.508 4.781 6.242 1 96.94 73 LYS A CA 1
ATOM 603 C C . LYS A 1 73 ? 12.031 4.559 5.918 1 96.94 73 LYS A C 1
ATOM 605 O O . LYS A 1 73 ? 11.469 3.516 6.254 1 96.94 73 LYS A O 1
ATOM 610 N N . LEU A 1 74 ? 11.438 5.488 5.285 1 98.06 74 LEU A N 1
ATOM 611 C CA . LEU A 1 74 ? 10.008 5.406 4.984 1 98.06 74 LEU A CA 1
ATOM 612 C C . LEU A 1 74 ? 9.734 4.336 3.934 1 98.06 74 LEU A C 1
ATOM 614 O O . LEU A 1 74 ? 8.688 3.688 3.959 1 98.06 74 LEU A O 1
ATOM 618 N N . HIS A 1 75 ? 10.695 4.121 3.051 1 98.5 75 HIS A N 1
ATOM 619 C CA . HIS A 1 75 ? 10.547 3.08 2.041 1 98.5 75 HIS A CA 1
ATOM 620 C C . HIS A 1 75 ? 10.555 1.693 2.674 1 98.5 75 HIS A C 1
ATOM 622 O O . HIS A 1 75 ? 9.977 0.753 2.131 1 98.5 75 HIS A O 1
ATOM 628 N N . ARG A 1 76 ? 11.133 1.596 3.854 1 98.25 76 ARG A N 1
ATOM 629 C CA . ARG A 1 76 ? 11.062 0.328 4.57 1 98.25 76 ARG A CA 1
ATOM 630 C C . ARG A 1 76 ? 9.625 0.02 5 1 98.25 76 ARG A C 1
ATOM 632 O O . ARG A 1 76 ? 9.18 -1.125 4.91 1 98.25 76 ARG A O 1
ATOM 639 N N . TYR A 1 77 ? 8.914 1.037 5.438 1 98.44 77 TYR A N 1
ATOM 640 C CA . TYR A 1 77 ? 7.504 0.852 5.777 1 98.44 77 TYR A CA 1
ATOM 641 C C . TYR A 1 77 ? 6.691 0.471 4.547 1 98.44 77 TYR A C 1
ATOM 643 O O . TYR A 1 77 ? 5.816 -0.396 4.621 1 98.44 77 TYR A O 1
ATOM 651 N N . ILE A 1 78 ? 6.961 1.136 3.453 1 98.69 78 ILE A N 1
ATOM 652 C CA . ILE A 1 78 ? 6.258 0.865 2.201 1 98.69 78 ILE A CA 1
ATOM 653 C C . ILE A 1 78 ? 6.48 -0.589 1.791 1 98.69 78 ILE A C 1
ATOM 655 O O . ILE A 1 78 ? 5.523 -1.313 1.505 1 98.69 78 ILE A O 1
ATOM 659 N N . LYS A 1 79 ? 7.703 -1.006 1.857 1 98.19 79 LYS A N 1
ATOM 660 C CA . LYS A 1 79 ? 8.055 -2.359 1.435 1 98.19 79 LYS A CA 1
ATOM 661 C C . LYS A 1 79 ? 7.402 -3.402 2.338 1 98.19 79 LYS A C 1
ATOM 663 O O . LYS A 1 79 ? 6.953 -4.449 1.864 1 98.19 79 LYS A O 1
ATOM 668 N N . GLU A 1 80 ? 7.41 -3.162 3.613 1 98.12 80 GLU A N 1
ATOM 669 C CA . GLU A 1 80 ? 6.754 -4.074 4.547 1 98.12 80 GLU A CA 1
ATOM 670 C C . GLU A 1 80 ? 5.273 -4.234 4.207 1 98.12 80 GLU A C 1
ATOM 672 O O . GLU A 1 80 ? 4.754 -5.352 4.184 1 98.12 80 GLU A O 1
ATOM 677 N N . TYR A 1 81 ? 4.637 -3.197 3.973 1 98.69 81 TYR A N 1
ATOM 678 C CA . TYR A 1 81 ? 3.221 -3.234 3.635 1 98.69 81 TYR A CA 1
ATOM 679 C C . TYR A 1 81 ? 2.996 -3.938 2.301 1 98.69 81 TYR A C 1
ATOM 681 O O . TYR A 1 81 ? 2.051 -4.715 2.152 1 98.69 81 TYR A O 1
ATOM 689 N N . GLU A 1 82 ? 3.801 -3.566 1.307 1 98.5 82 GLU A N 1
ATOM 690 C CA . GLU A 1 82 ? 3.689 -4.184 -0.012 1 98.5 82 GLU A CA 1
ATOM 691 C C . GLU A 1 82 ? 3.854 -5.699 0.073 1 98.5 82 GLU A C 1
ATOM 693 O O . GLU A 1 82 ? 3.107 -6.445 -0.565 1 98.5 82 GLU A O 1
ATOM 698 N N . ASP A 1 83 ? 4.832 -6.117 0.871 1 98.25 83 ASP A N 1
ATOM 699 C CA . ASP A 1 83 ? 5.066 -7.551 1.035 1 98.25 83 ASP A CA 1
ATOM 700 C C . ASP A 1 83 ? 3.867 -8.234 1.688 1 98.25 83 ASP A C 1
ATOM 702 O O . ASP A 1 83 ? 3.42 -9.289 1.228 1 98.25 83 ASP A O 1
ATOM 706 N N . TYR A 1 84 ? 3.441 -7.652 2.715 1 97.81 84 TYR A N 1
ATOM 707 C CA . TYR A 1 84 ? 2.264 -8.172 3.396 1 97.81 84 TYR A CA 1
ATOM 708 C C . TYR A 1 84 ? 1.074 -8.258 2.447 1 97.81 84 TYR A C 1
ATOM 710 O O . TYR A 1 84 ? 0.415 -9.297 2.354 1 97.81 84 TYR A O 1
ATOM 718 N N . ASN A 1 85 ? 0.806 -7.176 1.813 1 97.94 85 ASN A N 1
ATOM 719 C CA . ASN A 1 85 ? -0.339 -7.09 0.913 1 97.94 85 ASN A CA 1
ATOM 720 C C . ASN A 1 85 ? -0.223 -8.086 -0.239 1 97.94 85 ASN A C 1
ATOM 722 O O . ASN A 1 85 ? -1.227 -8.641 -0.687 1 97.94 85 ASN A O 1
ATOM 726 N N . PHE A 1 86 ? 0.992 -8.273 -0.71 1 98.75 86 PHE A N 1
ATOM 727 C CA . PHE A 1 86 ? 1.2 -9.195 -1.818 1 98.75 86 PHE A CA 1
ATOM 728 C C . PHE A 1 86 ? 0.724 -10.594 -1.453 1 98.75 86 PHE A C 1
ATOM 730 O O . PHE A 1 86 ? -0.094 -11.18 -2.162 1 98.75 86 PHE A O 1
ATOM 737 N N . TRP A 1 87 ? 1.138 -11.109 -0.364 1 98.75 87 TRP A N 1
ATOM 738 C CA . TRP A 1 87 ? 0.81 -12.477 0.017 1 98.75 87 TRP A CA 1
ATOM 739 C C . TRP A 1 87 ? -0.669 -12.609 0.364 1 98.75 87 TRP A C 1
ATOM 741 O O . TRP A 1 87 ? -1.305 -13.609 0.034 1 98.75 87 TRP A O 1
ATOM 751 N N . GLU A 1 88 ? -1.154 -11.602 1.015 1 97.94 88 GLU A N 1
ATOM 752 C CA . GLU A 1 88 ? -2.58 -11.602 1.326 1 97.94 88 GLU A CA 1
ATOM 753 C C . GLU A 1 88 ? -3.422 -11.656 0.054 1 97.94 88 GLU A C 1
ATOM 755 O O . GLU A 1 88 ? -4.363 -12.445 -0.041 1 97.94 88 GLU A O 1
ATOM 760 N N . GLU A 1 89 ? -3.086 -10.82 -0.878 1 98.44 89 GLU A N 1
ATOM 761 C CA . GLU A 1 89 ? -3.848 -10.727 -2.119 1 98.44 89 GLU A CA 1
ATOM 762 C C . GLU A 1 89 ? -3.697 -11.984 -2.961 1 98.44 89 GLU A C 1
ATOM 764 O O . GLU A 1 89 ? -4.672 -12.484 -3.529 1 98.44 89 GLU A O 1
ATOM 769 N N . LEU A 1 90 ? -2.473 -12.484 -3.066 1 98.75 90 LEU A N 1
ATOM 770 C CA . LEU A 1 90 ? -2.275 -13.703 -3.842 1 98.75 90 LEU A CA 1
ATOM 771 C C . LEU A 1 90 ? -3.113 -14.844 -3.281 1 98.75 90 LEU A C 1
ATOM 773 O O . LEU A 1 90 ? -3.812 -15.531 -4.031 1 98.75 90 LEU A O 1
ATOM 777 N N . THR A 1 91 ? -3.08 -14.992 -1.958 1 98.69 91 THR A N 1
ATOM 778 C CA . THR A 1 91 ? -3.832 -16.031 -1.257 1 98.69 91 THR A CA 1
ATOM 779 C C . THR A 1 91 ? -5.328 -15.883 -1.522 1 98.69 91 THR A C 1
ATOM 781 O O . THR A 1 91 ? -5.984 -16.844 -1.938 1 98.69 91 THR A O 1
ATOM 784 N N . TYR A 1 92 ? -5.785 -14.734 -1.332 1 98 92 TYR A N 1
ATOM 785 C CA . TYR A 1 92 ? -7.215 -14.477 -1.447 1 98 92 TYR A CA 1
ATOM 786 C C . TYR A 1 92 ? -7.68 -14.617 -2.891 1 98 92 TYR A C 1
ATOM 788 O O . TYR A 1 92 ? -8.742 -15.188 -3.154 1 98 92 TYR A O 1
ATOM 796 N N . ARG A 1 93 ? -6.969 -14.07 -3.801 1 98.44 93 ARG A N 1
ATOM 797 C CA . ARG A 1 93 ? -7.359 -14.086 -5.207 1 98.44 93 ARG A CA 1
ATOM 798 C C . ARG A 1 93 ? -7.371 -15.508 -5.758 1 98.44 93 ARG A C 1
ATOM 800 O O . ARG A 1 93 ? -8.273 -15.883 -6.512 1 98.44 93 ARG A O 1
ATOM 807 N N . LEU A 1 94 ? -6.367 -16.281 -5.414 1 98.44 94 LEU A N 1
ATOM 808 C CA . LEU A 1 94 ? -6.344 -17.672 -5.855 1 98.44 94 LEU A CA 1
ATOM 809 C C . LEU A 1 94 ? -7.504 -18.438 -5.246 1 98.44 94 LEU A C 1
ATOM 811 O O . LEU A 1 94 ? -8.156 -19.234 -5.934 1 98.44 94 LEU A O 1
ATOM 815 N N . ALA A 1 95 ? -7.73 -18.266 -3.943 1 98.31 95 ALA A N 1
ATOM 816 C CA . ALA A 1 95 ? -8.836 -18.953 -3.275 1 98.31 95 ALA A CA 1
ATOM 817 C C . ALA A 1 95 ? -10.164 -18.609 -3.93 1 98.31 95 ALA A C 1
ATOM 819 O O . ALA A 1 95 ? -10.992 -19.484 -4.176 1 98.31 95 ALA A O 1
ATOM 820 N N . ASN A 1 96 ? -10.344 -17.359 -4.18 1 97 96 ASN A N 1
ATOM 821 C CA . ASN A 1 96 ? -11.586 -16.906 -4.805 1 97 96 ASN A CA 1
ATOM 822 C C . ASN A 1 96 ? -11.734 -17.469 -6.215 1 97 96 ASN A C 1
ATOM 824 O O . ASN A 1 96 ? -12.82 -17.922 -6.594 1 97 96 ASN A O 1
ATOM 828 N N . ARG A 1 97 ? -10.719 -17.375 -6.973 1 96.5 97 ARG A N 1
ATOM 829 C CA . ARG A 1 97 ? -10.727 -17.922 -8.328 1 96.5 97 ARG A CA 1
ATOM 830 C C . ARG A 1 97 ? -11.109 -19.391 -8.328 1 96.5 97 ARG A C 1
ATOM 832 O O . ARG A 1 97 ? -11.945 -19.828 -9.125 1 96.5 97 ARG A O 1
ATOM 839 N N . ASP A 1 98 ? -10.469 -20.141 -7.473 1 96.69 98 ASP A N 1
ATOM 840 C CA . ASP A 1 98 ? -10.727 -21.562 -7.414 1 96.69 98 ASP A CA 1
ATOM 841 C C . ASP A 1 98 ? -12.156 -21.859 -6.953 1 96.69 98 ASP A C 1
ATOM 843 O O . ASP A 1 98 ? -12.805 -22.766 -7.465 1 96.69 98 ASP A O 1
ATOM 847 N N . LEU A 1 99 ? -12.625 -21.109 -5.941 1 96.56 99 LEU A N 1
ATOM 848 C CA . LEU A 1 99 ? -14 -21.281 -5.496 1 96.56 99 LEU A CA 1
ATOM 849 C C . LEU A 1 99 ? -14.977 -21.031 -6.641 1 96.56 99 LEU A C 1
ATOM 851 O O . LEU A 1 99 ? -15.906 -21.812 -6.852 1 96.56 99 LEU A O 1
ATOM 855 N N . LEU A 1 100 ? -14.742 -20 -7.367 1 95.25 100 LEU A N 1
ATOM 856 C CA . LEU A 1 100 ? -15.641 -19.625 -8.453 1 95.25 100 LEU A CA 1
ATOM 857 C C . LEU A 1 100 ? -15.594 -20.656 -9.57 1 95.25 100 LEU A C 1
ATOM 859 O O . LEU A 1 100 ? -16.609 -20.938 -10.203 1 95.25 100 LEU A O 1
ATOM 863 N N . ARG A 1 101 ? -14.469 -21.109 -9.859 1 94.5 101 ARG A N 1
ATOM 864 C CA . ARG A 1 101 ? -14.336 -22.172 -10.844 1 94.5 101 ARG A CA 1
ATOM 865 C C . ARG A 1 101 ? -15.156 -23.391 -10.453 1 94.5 101 ARG A C 1
ATOM 867 O O . ARG A 1 101 ? -15.766 -24.031 -11.312 1 94.5 101 ARG A O 1
ATOM 874 N N . GLU A 1 102 ? -15.102 -23.672 -9.203 1 93.81 102 GLU A N 1
ATOM 875 C CA . GLU A 1 102 ? -15.828 -24.844 -8.703 1 93.81 102 GLU A CA 1
ATOM 876 C C . GLU A 1 102 ? -17.344 -24.609 -8.75 1 93.81 102 GLU A C 1
ATOM 878 O O . GLU A 1 102 ? -18.094 -25.516 -9.086 1 93.81 102 GLU A O 1
ATOM 883 N N . LEU A 1 103 ? -17.766 -23.469 -8.406 1 93.62 103 LEU A N 1
ATOM 884 C CA . LEU A 1 103 ? -19.203 -23.172 -8.273 1 93.62 103 LEU A CA 1
ATOM 885 C C . LEU A 1 103 ? -19.828 -22.922 -9.641 1 93.62 103 LEU A C 1
ATOM 887 O O . LEU A 1 103 ? -21.031 -23.109 -9.82 1 93.62 103 LEU A O 1
ATOM 891 N N . GLY A 1 104 ? -18.969 -22.547 -10.562 1 89.56 104 GLY A N 1
ATOM 892 C CA . GLY A 1 104 ? -19.547 -22.141 -11.836 1 89.56 104 GLY A CA 1
ATOM 893 C C . GLY A 1 104 ? -20.453 -20.922 -11.719 1 89.56 104 GLY A C 1
ATOM 894 O O . GLY A 1 104 ? -20.328 -20.141 -10.773 1 89.56 104 GLY A O 1
ATOM 895 N N . PRO A 1 105 ? -21.25 -20.656 -12.773 1 83.81 105 PRO A N 1
ATOM 896 C CA . PRO A 1 105 ? -22.156 -19.5 -12.68 1 83.81 105 PRO A CA 1
ATOM 897 C C . PRO A 1 105 ? -23.234 -19.688 -11.609 1 83.81 105 PRO A C 1
ATOM 899 O O . PRO A 1 105 ? -23.953 -20.688 -11.625 1 83.81 105 PRO A O 1
ATOM 902 N N . LYS A 1 106 ? -22.828 -19.25 -10.562 1 78 106 LYS A N 1
ATOM 903 C CA . LYS A 1 106 ? -23.812 -19.312 -9.484 1 78 106 LYS A CA 1
ATOM 904 C C . LYS A 1 106 ? -24.234 -17.906 -9.055 1 78 106 LYS A C 1
ATOM 906 O O . LYS A 1 106 ? -23.531 -16.938 -9.32 1 78 106 LYS A O 1
ATOM 911 N N . GLY A 1 107 ? -25.359 -17.609 -8.672 1 72.44 107 GLY A N 1
ATOM 912 C CA . GLY A 1 107 ? -25.875 -16.344 -8.156 1 72.44 107 GLY A CA 1
ATOM 913 C C . GLY A 1 107 ? -25.156 -15.875 -6.906 1 72.44 107 GLY A C 1
ATOM 914 O O . GLY A 1 107 ? -23.922 -15.82 -6.879 1 72.44 107 GLY A O 1
ATOM 915 N N . LYS A 1 108 ? -25.859 -15.805 -5.836 1 87 108 LYS A N 1
ATOM 916 C CA . LYS A 1 108 ? -25.328 -15.258 -4.586 1 87 108 LYS A CA 1
ATOM 917 C C . LYS A 1 108 ? -24.578 -16.328 -3.799 1 87 108 LYS A C 1
ATOM 919 O O . LYS A 1 108 ? -25.031 -17.469 -3.689 1 87 108 LYS A O 1
ATOM 924 N N . LEU A 1 109 ? -23.406 -15.898 -3.301 1 89.19 109 LEU A N 1
ATOM 925 C CA . LEU A 1 109 ? -22.609 -16.797 -2.479 1 89.19 109 LEU A CA 1
ATOM 926 C C . LEU A 1 109 ? -23.312 -17.078 -1.153 1 89.19 109 LEU A C 1
ATOM 928 O O . LEU A 1 109 ? -23.844 -16.172 -0.521 1 89.19 109 LEU A O 1
ATOM 932 N N . GLU A 1 110 ? -23.344 -18.344 -0.783 1 93.12 110 GLU A N 1
ATOM 933 C CA . GLU A 1 110 ? -23.922 -18.781 0.489 1 93.12 110 GLU A CA 1
ATOM 934 C C . GLU A 1 110 ? -22.844 -18.875 1.569 1 93.12 110 GLU A C 1
ATOM 936 O O . GLU A 1 110 ? -21.656 -18.75 1.279 1 93.12 110 GLU A O 1
ATOM 941 N N . GLN A 1 111 ? -23.375 -19.031 2.801 1 95.62 111 GLN A N 1
ATOM 942 C CA . GLN A 1 111 ? -22.469 -19.125 3.936 1 95.62 111 GLN A CA 1
ATOM 943 C C . GLN A 1 111 ? -21.453 -20.25 3.74 1 95.62 111 GLN A C 1
ATOM 945 O O . GLN A 1 111 ? -20.281 -20.109 4.09 1 95.62 111 GLN A O 1
ATOM 950 N N . LYS A 1 112 ? -21.844 -21.312 3.26 1 95.12 112 LYS A N 1
ATOM 951 C CA . LYS A 1 112 ? -20.969 -22.453 3.031 1 95.12 112 LYS A CA 1
ATOM 952 C C . LYS A 1 112 ? -19.859 -22.109 2.031 1 95.12 112 LYS A C 1
ATOM 954 O O . LYS A 1 112 ? -18.75 -22.625 2.125 1 95.12 112 LYS A O 1
ATOM 959 N N . ASP A 1 113 ? -20.172 -21.297 0.99 1 96.12 113 ASP A N 1
ATOM 960 C CA . ASP A 1 113 ? -19.203 -20.875 -0.004 1 96.12 113 ASP A CA 1
ATOM 961 C C . ASP A 1 113 ? -18.125 -19.984 0.63 1 96.12 113 ASP A C 1
ATOM 963 O O . ASP A 1 113 ? -16.953 -20.094 0.289 1 96.12 113 ASP A O 1
ATOM 967 N N . ILE A 1 114 ? -18.562 -19.203 1.524 1 95.44 114 ILE A N 1
ATOM 968 C CA . ILE A 1 114 ? -17.641 -18.328 2.238 1 95.44 114 ILE A CA 1
ATOM 969 C C . ILE A 1 114 ? -16.672 -19.156 3.07 1 95.44 114 ILE A C 1
ATOM 971 O O . ILE A 1 114 ? -15.461 -18.891 3.086 1 95.44 114 ILE A O 1
ATOM 975 N N . GLU A 1 115 ? -17.188 -20.078 3.75 1 97.31 115 GLU A N 1
ATOM 976 C CA . GLU A 1 115 ? -16.359 -20.969 4.559 1 97.31 115 GLU A CA 1
ATOM 977 C C . GLU A 1 115 ? -15.359 -21.719 3.699 1 97.31 115 GLU A C 1
ATOM 979 O O . GLU A 1 115 ? -14.203 -21.891 4.094 1 97.31 115 GLU A O 1
ATOM 984 N N . LYS A 1 116 ? -15.859 -22.172 2.6 1 96.94 116 LYS A N 1
ATOM 985 C CA . LYS A 1 116 ? -14.969 -22.891 1.683 1 96.94 116 LYS A CA 1
ATOM 986 C C . LYS A 1 116 ? -13.852 -21.969 1.184 1 96.94 116 LYS A C 1
ATOM 988 O O . LYS A 1 116 ? -12.703 -22.406 1.063 1 96.94 116 LYS A O 1
ATOM 993 N N . ARG A 1 117 ? -14.148 -20.828 0.806 1 97.12 117 ARG A N 1
ATOM 994 C CA . ARG A 1 117 ? -13.141 -19.859 0.368 1 97.12 117 ARG A CA 1
ATOM 995 C C . ARG A 1 117 ? -12.086 -19.656 1.446 1 97.12 117 ARG A C 1
ATOM 997 O O . ARG A 1 117 ? -10.891 -19.547 1.144 1 97.12 117 ARG A O 1
ATOM 1004 N N . LEU A 1 118 ? -12.57 -19.562 2.676 1 98 118 LEU A N 1
ATOM 1005 C CA . LEU A 1 118 ? -11.656 -19.375 3.797 1 98 118 LEU A CA 1
ATOM 1006 C C . LEU A 1 118 ? -10.727 -20.578 3.949 1 98 118 LEU A C 1
ATOM 1008 O O . LEU A 1 118 ? -9.539 -20.422 4.25 1 98 118 LEU A O 1
ATOM 1012 N N . GLU A 1 119 ? -11.234 -21.688 3.76 1 97.94 119 GLU A N 1
ATOM 1013 C CA . GLU A 1 119 ? -10.43 -22.906 3.816 1 97.94 119 GLU A CA 1
ATOM 1014 C C . GLU A 1 119 ? -9.375 -22.922 2.717 1 97.94 119 GLU A C 1
ATOM 1016 O O . GLU A 1 119 ? -8.219 -23.266 2.963 1 97.94 119 GLU A O 1
ATOM 1021 N N . LEU A 1 120 ? -9.773 -22.594 1.496 1 97.69 120 LEU A N 1
ATOM 1022 C CA . LEU A 1 120 ? -8.844 -22.516 0.375 1 97.69 120 LEU A CA 1
ATOM 1023 C C . LEU A 1 120 ? -7.754 -21.484 0.645 1 97.69 120 LEU A C 1
ATOM 1025 O O . LEU A 1 120 ? -6.578 -21.734 0.376 1 97.69 120 LEU A O 1
ATOM 1029 N N . ALA A 1 121 ? -8.156 -20.391 1.141 1 98.31 121 ALA A N 1
ATOM 1030 C CA . ALA A 1 121 ? -7.203 -19.328 1.464 1 98.31 121 ALA A CA 1
ATOM 1031 C C . ALA A 1 121 ? -6.176 -19.812 2.486 1 98.31 121 ALA A C 1
ATOM 1033 O O . ALA A 1 121 ? -4.988 -19.5 2.373 1 98.31 121 ALA A O 1
ATOM 1034 N N . GLU A 1 122 ? -6.633 -20.5 3.475 1 98.12 122 GLU A N 1
ATOM 1035 C CA . GLU A 1 122 ? -5.734 -21.031 4.496 1 98.12 122 GLU A CA 1
ATOM 1036 C C . GLU A 1 122 ? -4.734 -22.016 3.893 1 98.12 122 GLU A C 1
ATOM 1038 O O . GLU A 1 122 ? -3.564 -22.031 4.277 1 98.12 122 GLU A O 1
ATOM 1043 N N . GLU A 1 123 ? -5.188 -22.828 3.033 1 97.44 123 GLU A N 1
ATOM 1044 C CA . GLU A 1 123 ? -4.301 -23.766 2.348 1 97.44 123 GLU A CA 1
ATOM 1045 C C . GLU A 1 123 ? -3.221 -23.016 1.562 1 97.44 123 GLU A C 1
ATOM 1047 O O . GLU A 1 123 ? -2.045 -23.391 1.612 1 97.44 123 GLU A O 1
ATOM 1052 N N . TYR A 1 124 ? -3.617 -22.031 0.824 1 98.06 124 TYR A N 1
ATOM 1053 C CA . TYR A 1 124 ? -2.662 -21.234 0.061 1 98.06 124 TYR A CA 1
ATOM 1054 C C . TYR A 1 124 ? -1.692 -20.516 0.988 1 98.06 124 TYR A C 1
ATOM 1056 O O . TYR A 1 124 ? -0.496 -20.422 0.701 1 98.06 124 TYR A O 1
ATOM 1064 N N . GLU A 1 125 ? -2.223 -19.969 2.006 1 98 125 GLU A N 1
ATOM 1065 C CA . GLU A 1 125 ? -1.365 -19.281 2.963 1 98 125 GLU A CA 1
ATOM 1066 C C . GLU A 1 125 ? -0.273 -20.203 3.496 1 98 125 GLU A C 1
ATOM 1068 O O . GLU A 1 125 ? 0.898 -19.828 3.551 1 98 125 GLU A O 1
ATOM 1073 N N . ASN A 1 126 ? -0.68 -21.375 3.922 1 97.75 126 ASN A N 1
ATOM 1074 C CA . ASN A 1 126 ? 0.278 -22.344 4.438 1 97.75 126 ASN A CA 1
ATOM 1075 C C . ASN A 1 126 ? 1.32 -22.719 3.385 1 97.75 126 ASN A C 1
ATOM 1077 O O . ASN A 1 126 ? 2.508 -22.828 3.695 1 97.75 126 ASN A O 1
ATOM 1081 N N . GLU A 1 127 ? 0.883 -22.906 2.186 1 97.75 127 GLU A N 1
ATOM 1082 C CA . GLU A 1 127 ? 1.787 -23.219 1.079 1 97.75 127 GLU A CA 1
ATOM 1083 C C . GLU A 1 127 ? 2.789 -22.078 0.862 1 97.75 127 GLU A C 1
ATOM 1085 O O . GLU A 1 127 ? 3.988 -22.328 0.708 1 97.75 127 GLU A O 1
ATOM 1090 N N . PHE A 1 128 ? 2.348 -20.891 0.902 1 98 128 PHE A N 1
ATOM 1091 C CA . PHE A 1 128 ? 3.193 -19.75 0.587 1 98 128 PHE A CA 1
ATOM 1092 C C . PHE A 1 128 ? 4.133 -19.438 1.744 1 98 128 PHE A C 1
ATOM 1094 O O . PHE A 1 128 ? 5.262 -18.984 1.53 1 98 128 PHE A O 1
ATOM 1101 N N . ILE A 1 129 ? 3.67 -19.688 2.973 1 97.38 129 ILE A N 1
ATOM 1102 C CA . ILE A 1 129 ? 4.543 -19.516 4.129 1 97.38 129 ILE A CA 1
ATOM 1103 C C . ILE A 1 129 ? 5.727 -20.469 4.031 1 97.38 129 ILE A C 1
ATOM 1105 O O . ILE A 1 129 ? 6.863 -20.094 4.336 1 97.38 129 ILE A O 1
ATOM 1109 N N . LYS A 1 130 ? 5.516 -21.625 3.525 1 96.75 130 LYS A N 1
ATOM 1110 C CA . LYS A 1 130 ? 6.535 -22.672 3.506 1 96.75 130 LYS A CA 1
ATOM 1111 C C . LYS A 1 130 ? 7.391 -22.594 2.244 1 96.75 130 LYS A C 1
ATOM 1113 O O . LYS A 1 130 ? 8.594 -22.828 2.285 1 96.75 130 LYS A O 1
ATOM 1118 N N . HIS A 1 131 ? 6.793 -22.219 1.089 1 96.75 131 HIS A N 1
ATOM 1119 C CA . HIS A 1 131 ? 7.508 -22.438 -0.162 1 96.75 131 HIS A CA 1
ATOM 1120 C C . HIS A 1 131 ? 7.551 -21.172 -1.009 1 96.75 131 HIS A C 1
ATOM 1122 O O . HIS A 1 131 ? 8.164 -21.156 -2.076 1 96.75 131 HIS A O 1
ATOM 1128 N N . GLY A 1 132 ? 6.922 -20.125 -0.526 1 97.31 132 GLY A N 1
ATOM 1129 C CA . GLY A 1 132 ? 6.832 -18.938 -1.356 1 97.31 132 GLY A CA 1
ATOM 1130 C C . GLY A 1 132 ? 6.234 -19.203 -2.725 1 97.31 132 GLY A C 1
ATOM 1131 O O . GLY A 1 132 ? 5.172 -19.812 -2.83 1 97.31 132 GLY A O 1
ATOM 1132 N N . LEU A 1 133 ? 6.957 -18.734 -3.75 1 97.81 133 LEU A N 1
ATOM 1133 C CA . LEU A 1 133 ? 6.441 -18.922 -5.102 1 97.81 133 LEU A CA 1
ATOM 1134 C C . LEU A 1 133 ? 7.051 -20.156 -5.754 1 97.81 133 LEU A C 1
ATOM 1136 O O . LEU A 1 133 ? 6.844 -20.391 -6.945 1 97.81 133 LEU A O 1
ATOM 1140 N N . ARG A 1 134 ? 7.762 -20.875 -5.004 1 96.06 134 ARG A N 1
ATOM 1141 C CA . ARG A 1 134 ? 8.5 -22 -5.555 1 96.06 134 ARG A CA 1
ATOM 1142 C C . ARG A 1 134 ? 7.578 -22.938 -6.328 1 96.06 134 ARG A C 1
ATOM 1144 O O . ARG A 1 134 ? 7.965 -23.484 -7.367 1 96.06 134 ARG A O 1
ATOM 1151 N N . ASN A 1 135 ? 6.406 -23.094 -5.859 1 96.5 135 ASN A N 1
ATOM 1152 C CA . ASN A 1 135 ? 5.5 -24.078 -6.449 1 96.5 135 ASN A CA 1
ATOM 1153 C C . ASN A 1 135 ? 4.445 -23.406 -7.328 1 96.5 135 ASN A C 1
ATOM 1155 O O . ASN A 1 135 ? 3.467 -24.047 -7.723 1 96.5 135 ASN A O 1
ATOM 1159 N N . VAL A 1 136 ? 4.594 -22.188 -7.629 1 97.69 136 VAL A N 1
ATOM 1160 C CA . VAL A 1 136 ? 3.674 -21.438 -8.484 1 97.69 136 VAL A CA 1
ATOM 1161 C C . VAL A 1 136 ? 4.137 -21.531 -9.938 1 97.69 136 VAL A C 1
ATOM 1163 O O . VAL A 1 136 ? 5.301 -21.266 -10.242 1 97.69 136 VAL A O 1
ATOM 1166 N N . THR A 1 137 ? 3.246 -21.891 -10.789 1 96.81 137 THR A N 1
ATOM 1167 C CA . THR A 1 137 ? 3.541 -21.953 -12.219 1 96.81 137 THR A CA 1
ATOM 1168 C C . THR A 1 137 ? 2.5 -21.188 -13.031 1 96.81 137 THR A C 1
ATOM 1170 O O . THR A 1 137 ? 1.356 -21.047 -12.594 1 96.81 137 THR A O 1
ATOM 1173 N N . VAL A 1 138 ? 2.945 -20.625 -14.117 1 96.56 138 VAL A N 1
ATOM 1174 C CA . VAL A 1 138 ? 2.053 -19.938 -15.047 1 96.56 138 VAL A CA 1
ATOM 1175 C C . VAL A 1 138 ? 1.994 -20.719 -16.359 1 96.56 138 VAL A C 1
ATOM 1177 O O . VAL A 1 138 ? 2.982 -20.781 -17.094 1 96.56 138 VAL A O 1
ATOM 1180 N N . ASN A 1 139 ? 0.799 -21.266 -16.516 1 89.62 139 ASN A N 1
ATOM 1181 C CA . ASN A 1 139 ? 0.618 -22.078 -17.719 1 89.62 139 ASN A CA 1
ATOM 1182 C C . ASN A 1 139 ? 0.228 -21.219 -18.906 1 89.62 139 ASN A C 1
ATOM 1184 O O . ASN A 1 139 ? -0.659 -20.359 -18.812 1 89.62 139 ASN A O 1
ATOM 1188 N N . LYS A 1 140 ? 1.07 -21.047 -19.906 1 76.56 140 LYS A N 1
ATOM 1189 C CA . LYS A 1 140 ? 0.76 -20.297 -21.125 1 76.56 140 LYS A CA 1
ATOM 1190 C C . LYS A 1 140 ? -0.167 -21.109 -22.047 1 76.56 140 LYS A C 1
ATOM 1192 O O . LYS A 1 140 ? -0.038 -22.328 -22.141 1 76.56 140 LYS A O 1
ATOM 1197 N N . PRO A 1 141 ? -1.315 -20.422 -22.391 1 58.78 141 PRO A N 1
ATOM 1198 C CA . PRO A 1 141 ? -2.117 -21.188 -23.344 1 58.78 141 PRO A CA 1
ATOM 1199 C C . PRO A 1 141 ? -1.31 -21.672 -24.547 1 58.78 141 PRO A C 1
ATOM 1201 O O . PRO A 1 141 ? -0.408 -20.969 -25.016 1 58.78 141 PRO A O 1
ATOM 1204 N N . SER A 1 142 ? -1.19 -22.922 -24.797 1 44.72 142 SER A N 1
ATOM 1205 C CA . SER A 1 142 ? -0.704 -23.469 -26.062 1 44.72 142 SER A CA 1
ATOM 1206 C C . SER A 1 142 ? -1.335 -22.766 -27.25 1 44.72 142 SER A C 1
ATOM 1208 O O . SER A 1 142 ? -2.473 -22.297 -27.172 1 44.72 142 SER A O 1
ATOM 1210 N N . MET B 1 1 ? 11.297 23.797 23.625 1 52.06 1 MET B N 1
ATOM 1211 C CA . MET B 1 1 ? 11.32 23.125 22.328 1 52.06 1 MET B CA 1
ATOM 1212 C C . MET B 1 1 ? 10.477 23.875 21.312 1 52.06 1 MET B C 1
ATOM 1214 O O . MET B 1 1 ? 9.398 24.375 21.641 1 52.06 1 MET B O 1
ATOM 1218 N N . SER B 1 2 ? 11 24.484 20.25 1 63.72 2 SER B N 1
ATOM 1219 C CA . SER B 1 2 ? 10.328 25.469 19.422 1 63.72 2 SER B CA 1
ATOM 1220 C C . SER B 1 2 ? 9.117 24.875 18.719 1 63.72 2 SER B C 1
ATOM 1222 O O . SER B 1 2 ? 9.172 23.734 18.234 1 63.72 2 SER B O 1
ATOM 1224 N N . ASN B 1 3 ? 7.875 25.344 19.031 1 83.94 3 ASN B N 1
ATOM 1225 C CA . ASN B 1 3 ? 6.609 24.906 18.453 1 83.94 3 ASN B CA 1
ATOM 1226 C C . ASN B 1 3 ? 6.496 25.281 16.984 1 83.94 3 ASN B C 1
ATOM 1228 O O . ASN B 1 3 ? 6.984 26.344 16.578 1 83.94 3 ASN B O 1
ATOM 1232 N N . VAL B 1 4 ? 6.105 24.328 16.141 1 87.38 4 VAL B N 1
ATOM 1233 C CA . VAL B 1 4 ? 5.836 24.562 14.727 1 87.38 4 VAL B CA 1
ATOM 1234 C C . VAL B 1 4 ? 4.355 24.891 14.531 1 87.38 4 VAL B C 1
ATOM 1236 O O . VAL B 1 4 ? 3.488 24.234 15.117 1 87.38 4 VAL B O 1
ATOM 1239 N N . LYS B 1 5 ? 4.238 25.984 13.805 1 86.75 5 LYS B N 1
ATOM 1240 C CA . LYS B 1 5 ? 2.863 26.375 13.492 1 86.75 5 LYS B CA 1
ATOM 1241 C C . LYS B 1 5 ? 2.596 26.297 11.992 1 86.75 5 LYS B C 1
ATOM 1243 O O . LYS B 1 5 ? 3.396 26.781 11.188 1 86.75 5 LYS B O 1
ATOM 1248 N N . ILE B 1 6 ? 1.48 25.641 11.633 1 88.88 6 ILE B N 1
ATOM 1249 C CA . ILE B 1 6 ? 1.068 25.547 10.234 1 88.88 6 ILE B CA 1
ATOM 1250 C C . ILE B 1 6 ? -0.313 26.172 10.062 1 88.88 6 ILE B C 1
ATOM 1252 O O . ILE B 1 6 ? -1.228 25.906 10.844 1 88.88 6 ILE B O 1
ATOM 1256 N N . GLU B 1 7 ? -0.351 27.047 9.109 1 89.25 7 GLU B N 1
ATOM 1257 C CA . GLU B 1 7 ? -1.633 27.641 8.734 1 89.25 7 GLU B CA 1
ATOM 1258 C C . GLU B 1 7 ? -2.078 27.172 7.355 1 89.25 7 GLU B C 1
ATOM 1260 O O . GLU B 1 7 ? -1.269 27.078 6.43 1 89.25 7 GLU B O 1
ATOM 1265 N N . MET B 1 8 ? -3.338 26.781 7.309 1 91.25 8 MET B N 1
ATOM 1266 C CA . MET B 1 8 ? -3.844 26.312 6.023 1 91.25 8 MET B CA 1
ATOM 1267 C C . MET B 1 8 ? -5.34 26.578 5.895 1 91.25 8 MET B C 1
ATOM 1269 O O . MET B 1 8 ? -6 26.906 6.879 1 91.25 8 MET B O 1
ATOM 1273 N N . THR B 1 9 ? -5.805 26.516 4.672 1 91.56 9 THR B N 1
ATOM 1274 C CA . THR B 1 9 ? -7.242 26.641 4.449 1 91.56 9 THR B CA 1
ATOM 1275 C C . THR B 1 9 ? -7.965 25.375 4.895 1 91.56 9 THR B C 1
ATOM 1277 O O . THR B 1 9 ? -7.332 24.344 5.16 1 91.56 9 THR B O 1
ATOM 1280 N N . GLU B 1 10 ? -9.266 25.469 4.957 1 90.31 10 GLU B N 1
ATOM 1281 C CA . GLU B 1 10 ? -10.055 24.297 5.312 1 90.31 10 GLU B CA 1
ATOM 1282 C C . GLU B 1 10 ? -9.867 23.172 4.297 1 90.31 10 GLU B C 1
ATOM 1284 O O . GLU B 1 10 ? -9.805 22 4.664 1 90.31 10 GLU B O 1
ATOM 1289 N N . SER B 1 11 ? -9.797 23.578 3.051 1 92.44 11 SER B N 1
ATOM 1290 C CA . SER B 1 11 ? -9.617 22.594 1.993 1 92.44 11 SER B CA 1
ATOM 1291 C C . SER B 1 11 ? -8.258 21.906 2.102 1 92.44 11 SER B C 1
ATOM 1293 O O . SER B 1 11 ? -8.156 20.688 1.923 1 92.44 11 SER B O 1
ATOM 1295 N N . GLN B 1 12 ? -7.305 22.625 2.428 1 93.75 12 GLN B N 1
ATOM 1296 C CA . GLN B 1 12 ? -5.973 22.062 2.631 1 93.75 12 GLN B CA 1
ATOM 1297 C C . GLN B 1 12 ? -5.938 21.141 3.85 1 93.75 12 GLN B C 1
ATOM 1299 O O . GLN B 1 12 ? -5.285 20.094 3.826 1 93.75 12 GLN B O 1
ATOM 1304 N N . TYR B 1 13 ? -6.613 21.578 4.848 1 93.5 13 TYR B N 1
ATOM 1305 C CA . TYR B 1 13 ? -6.66 20.766 6.059 1 93.5 13 TYR B CA 1
ATOM 1306 C C . TYR B 1 13 ? -7.348 19.422 5.797 1 93.5 13 TYR B C 1
ATOM 1308 O O . TYR B 1 13 ? -6.922 18.391 6.316 1 93.5 13 TYR B O 1
ATOM 1316 N N . LYS B 1 14 ? -8.344 19.469 5.047 1 93.5 14 LYS B N 1
ATOM 1317 C CA . LYS B 1 14 ? -9.008 18.219 4.66 1 93.5 14 LYS B CA 1
ATOM 1318 C C . LYS B 1 14 ? -8.031 17.281 3.947 1 93.5 14 LYS B C 1
ATOM 1320 O O . LYS B 1 14 ? -7.984 16.078 4.246 1 93.5 14 LYS B O 1
ATOM 1325 N N . LYS B 1 15 ? -7.258 17.812 3.043 1 96.19 15 LYS B N 1
ATOM 1326 C CA . LYS B 1 15 ? -6.262 17.016 2.338 1 96.19 15 LYS B CA 1
ATOM 1327 C C . LYS B 1 15 ? -5.195 16.484 3.297 1 96.19 15 LYS B C 1
ATOM 1329 O O . LYS B 1 15 ? -4.699 15.367 3.131 1 96.19 15 LYS B O 1
ATOM 1334 N N . LEU B 1 16 ? -4.902 17.312 4.285 1 96.44 16 LEU B N 1
ATOM 1335 C CA . LEU B 1 16 ? -3.938 16.875 5.297 1 96.44 16 LEU B CA 1
ATOM 1336 C C . LEU B 1 16 ? -4.457 15.664 6.059 1 96.44 16 LEU B C 1
ATOM 1338 O O . LEU B 1 16 ? -3.73 14.688 6.25 1 96.44 16 LEU B O 1
ATOM 1342 N N . THR B 1 17 ? -5.723 15.758 6.484 1 96.12 17 THR B N 1
ATOM 1343 C CA . THR B 1 17 ? -6.285 14.648 7.246 1 96.12 17 THR B CA 1
ATOM 1344 C C . THR B 1 17 ? -6.312 13.375 6.41 1 96.12 17 THR B C 1
ATOM 1346 O O . THR B 1 17 ? -6.086 12.281 6.926 1 96.12 17 THR B O 1
ATOM 1349 N N . GLU B 1 18 ? -6.5 13.523 5.082 1 97.31 18 GLU B N 1
ATOM 1350 C CA . GLU B 1 18 ? -6.527 12.375 4.176 1 97.31 18 GLU B CA 1
ATOM 1351 C C . GLU B 1 18 ? -5.145 11.742 4.051 1 97.31 18 GLU B C 1
ATOM 1353 O O . GLU B 1 18 ? -5.004 10.523 4.168 1 97.31 18 GLU B O 1
ATOM 1358 N N . LEU B 1 19 ? -4.16 12.562 3.904 1 98.5 19 LEU B N 1
ATOM 1359 C CA . LEU B 1 19 ? -2.803 12.055 3.748 1 98.5 19 LEU B CA 1
ATOM 1360 C C . LEU B 1 19 ? -2.318 11.398 5.039 1 98.5 19 LEU B C 1
ATOM 1362 O O . LEU B 1 19 ? -1.639 10.375 5.004 1 98.5 19 LEU B O 1
ATOM 1366 N N . VAL B 1 20 ? -2.668 12.008 6.145 1 98 20 VAL B N 1
ATOM 1367 C CA . VAL B 1 20 ? -2.268 11.477 7.441 1 98 20 VAL B CA 1
ATOM 1368 C C . VAL B 1 20 ? -2.906 10.109 7.66 1 98 20 VAL B C 1
ATOM 1370 O O . VAL B 1 20 ? -2.246 9.172 8.117 1 98 20 VAL B O 1
ATOM 1373 N N . TYR B 1 21 ? -4.168 9.984 7.289 1 98.25 21 TYR B N 1
ATOM 1374 C CA . TYR B 1 21 ? -4.859 8.703 7.371 1 98.25 21 TYR B CA 1
ATOM 1375 C C . TYR B 1 21 ? -4.164 7.652 6.512 1 98.25 21 TYR B C 1
ATOM 1377 O O . TYR B 1 21 ? -3.867 6.551 6.984 1 98.25 21 TYR B O 1
ATOM 1385 N N . LEU B 1 22 ? -3.916 7.965 5.266 1 98.81 22 LEU B N 1
ATOM 1386 C CA . LEU B 1 22 ? -3.316 7.043 4.305 1 98.81 22 LEU B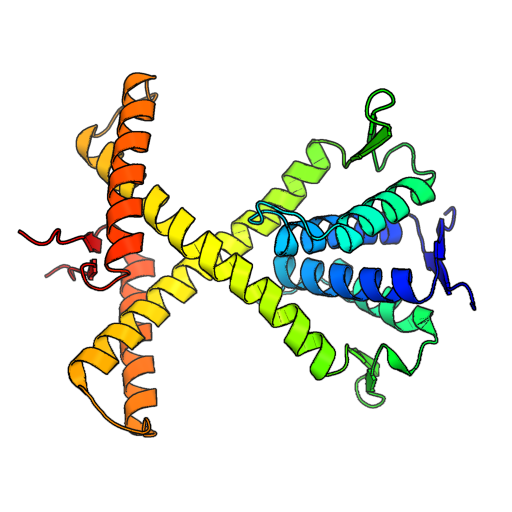 CA 1
ATOM 1387 C C . LEU B 1 22 ? -1.899 6.668 4.723 1 98.81 22 LEU B C 1
ATOM 1389 O O . LEU B 1 22 ? -1.497 5.508 4.594 1 98.81 22 LEU B O 1
ATOM 1393 N N . GLY B 1 23 ? -1.159 7.664 5.203 1 98.88 23 GLY B N 1
ATOM 1394 C CA . GLY B 1 23 ? 0.183 7.383 5.684 1 98.88 23 GLY B CA 1
ATOM 1395 C C . GLY B 1 23 ? 0.206 6.422 6.855 1 98.88 23 GLY B C 1
ATOM 1396 O O . GLY B 1 23 ? 1.007 5.484 6.883 1 98.88 23 GLY B O 1
ATOM 1397 N N . ASN B 1 24 ? -0.638 6.691 7.832 1 98.62 24 ASN B N 1
ATOM 1398 C CA . ASN B 1 24 ? -0.738 5.785 8.969 1 98.62 24 ASN B CA 1
ATOM 1399 C C . ASN B 1 24 ? -1.152 4.379 8.539 1 98.62 24 ASN B C 1
ATOM 1401 O O . ASN B 1 24 ? -0.661 3.389 9.078 1 98.62 24 ASN B O 1
ATOM 1405 N N . TRP B 1 25 ? -2.047 4.273 7.602 1 98.56 25 TRP B N 1
ATOM 1406 C CA . TRP B 1 25 ? -2.482 2.994 7.055 1 98.56 25 TRP B CA 1
ATOM 1407 C C . TRP B 1 25 ? -1.297 2.195 6.527 1 98.56 25 TRP B C 1
ATOM 1409 O O . TRP B 1 25 ? -1.131 1.021 6.863 1 98.56 25 TRP B O 1
ATOM 1419 N N . LEU B 1 26 ? -0.433 2.855 5.75 1 98.44 26 LEU B N 1
ATOM 1420 C CA . LEU B 1 26 ? 0.729 2.209 5.152 1 98.44 26 LEU B CA 1
ATOM 1421 C C . LEU B 1 26 ? 1.642 1.627 6.227 1 98.44 26 LEU B C 1
ATOM 1423 O O . LEU B 1 26 ? 2.258 0.579 6.02 1 98.44 26 LEU B O 1
ATOM 1427 N N . VAL B 1 27 ? 1.681 2.293 7.348 1 98.62 27 VAL B N 1
ATOM 1428 C CA . VAL B 1 27 ? 2.625 1.905 8.391 1 98.62 27 VAL B CA 1
ATOM 1429 C C . VAL B 1 27 ? 2.004 0.826 9.273 1 98.62 27 VAL B C 1
ATOM 1431 O O . VAL B 1 27 ? 2.654 -0.174 9.594 1 98.62 27 VAL B O 1
ATOM 1434 N N . ASN B 1 28 ? 0.716 0.974 9.594 1 98.38 28 ASN B N 1
ATOM 1435 C CA . ASN B 1 28 ? 0.236 0.255 10.766 1 98.38 28 ASN B CA 1
ATOM 1436 C C . ASN B 1 28 ? -0.833 -0.77 10.398 1 98.38 28 ASN B C 1
ATOM 1438 O O . ASN B 1 28 ? -1.173 -1.637 11.203 1 98.38 28 ASN B O 1
ATOM 1442 N N . ALA B 1 29 ? -1.421 -0.736 9.18 1 97.25 29 ALA B N 1
ATOM 1443 C CA . ALA B 1 29 ? -2.592 -1.55 8.867 1 97.25 29 ALA B CA 1
ATOM 1444 C C . ALA B 1 29 ? -2.287 -3.037 9.023 1 97.25 29 ALA B C 1
ATOM 1446 O O . ALA B 1 29 ? -3.182 -3.834 9.32 1 97.25 29 ALA B O 1
ATOM 1447 N N . HIS B 1 30 ? -1.016 -3.443 8.828 1 97.5 30 HIS B N 1
ATOM 1448 C CA . HIS B 1 30 ? -0.66 -4.859 8.812 1 97.5 30 HIS B CA 1
ATOM 1449 C C . HIS B 1 30 ? 0.029 -5.273 10.102 1 97.5 30 HIS B C 1
ATOM 1451 O O . HIS B 1 30 ? 0.354 -6.449 10.289 1 97.5 30 HIS B O 1
ATOM 1457 N N . ARG B 1 31 ? 0.304 -4.324 10.969 1 97.06 31 ARG B N 1
ATOM 1458 C CA . ARG B 1 31 ? 1.076 -4.609 12.18 1 97.06 31 ARG B CA 1
ATOM 1459 C C . ARG B 1 31 ? 0.176 -5.121 13.297 1 97.06 31 ARG B C 1
ATOM 1461 O O . ARG B 1 31 ? -0.933 -4.617 13.484 1 97.06 31 ARG B O 1
ATOM 1468 N N . ASN B 1 32 ? 0.662 -6.078 14.031 1 95.25 32 ASN B N 1
ATOM 1469 C CA . ASN B 1 32 ? -0.021 -6.52 15.242 1 95.25 32 ASN B CA 1
ATOM 1470 C C . ASN B 1 32 ? 0.156 -5.523 16.375 1 95.25 32 ASN B C 1
ATOM 1472 O O . ASN B 1 32 ? -0.799 -5.211 17.094 1 95.25 32 ASN B O 1
ATOM 1476 N N . GLU B 1 33 ? 1.414 -5.07 16.438 1 95.94 33 GLU B N 1
ATOM 1477 C CA . GLU B 1 33 ? 1.729 -4 17.391 1 95.94 33 GLU B CA 1
ATOM 1478 C C . GLU B 1 33 ? 1.968 -2.68 16.656 1 95.94 33 GLU B C 1
ATOM 1480 O O . GLU B 1 33 ? 3.021 -2.48 16.047 1 95.94 33 GLU B O 1
ATOM 1485 N N . GLU B 1 34 ? 1.141 -1.797 16.844 1 95.06 34 GLU B N 1
ATOM 1486 C CA . GLU B 1 34 ? 1.158 -0.527 16.125 1 95.06 34 GLU B CA 1
ATOM 1487 C C . GLU B 1 34 ? 2.354 0.326 16.547 1 95.06 34 GLU B C 1
ATOM 1489 O O . GLU B 1 34 ? 2.781 0.284 17.703 1 95.06 34 GLU B O 1
ATOM 1494 N N . ILE B 1 35 ? 2.879 1.023 15.609 1 97.31 35 ILE B N 1
ATOM 1495 C CA . ILE B 1 35 ? 3.75 2.148 15.93 1 97.31 35 ILE B CA 1
ATOM 1496 C C . ILE B 1 35 ? 2.91 3.334 16.406 1 97.31 35 ILE B C 1
ATOM 1498 O O . ILE B 1 35 ? 2.293 4.027 15.586 1 97.31 35 ILE B O 1
ATOM 1502 N N . THR B 1 36 ? 2.914 3.641 17.578 1 97.69 36 THR B N 1
ATOM 1503 C CA . THR B 1 36 ? 1.937 4.496 18.234 1 97.69 36 THR B CA 1
ATOM 1504 C C . THR B 1 36 ? 2.162 5.961 17.859 1 97.69 36 THR B C 1
ATOM 1506 O O . THR B 1 36 ? 1.217 6.75 17.828 1 97.69 36 THR B O 1
ATOM 1509 N N . ASP B 1 37 ? 3.469 6.324 17.625 1 97.5 37 ASP B N 1
ATOM 1510 C CA . ASP B 1 37 ? 3.775 7.723 17.328 1 97.5 37 ASP B CA 1
ATOM 1511 C C . ASP B 1 37 ? 2.943 8.227 16.156 1 97.5 37 ASP B C 1
ATOM 1513 O O . ASP B 1 37 ? 2.523 9.391 16.141 1 97.5 37 ASP B O 1
ATOM 1517 N N . TYR B 1 38 ? 2.68 7.406 15.211 1 98.31 38 TYR B N 1
ATOM 1518 C CA . TYR B 1 38 ? 1.927 7.805 14.023 1 98.31 38 TYR B CA 1
ATOM 1519 C C . TYR B 1 38 ? 0.438 7.91 14.336 1 98.31 38 TYR B C 1
ATOM 1521 O O . TYR B 1 38 ? -0.239 8.82 13.852 1 98.31 38 TYR B O 1
ATOM 1529 N N . GLU B 1 39 ? -0.022 7.008 15.102 1 97.19 39 GLU B N 1
ATOM 1530 C CA . GLU B 1 39 ? -1.417 7.078 15.531 1 97.19 39 GLU B CA 1
ATOM 1531 C C . GLU B 1 39 ? -1.674 8.32 16.375 1 97.19 39 GLU B C 1
ATOM 1533 O O . GLU B 1 39 ? -2.697 8.984 16.219 1 97.19 39 GLU B O 1
ATOM 1538 N N . GLU B 1 40 ? -0.783 8.586 17.234 1 96.94 40 GLU B N 1
ATOM 1539 C CA . GLU B 1 40 ? -0.902 9.766 18.094 1 96.94 40 GLU B CA 1
ATOM 1540 C C . GLU B 1 40 ? -0.897 11.047 17.266 1 96.94 40 GLU B C 1
ATOM 1542 O O . GLU B 1 40 ? -1.647 11.984 17.547 1 96.94 40 GLU B O 1
ATOM 1547 N N . LEU B 1 41 ? -0.064 11.086 16.297 1 97.19 41 LEU B N 1
ATOM 1548 C CA . LEU B 1 41 ? -0.021 12.258 15.438 1 97.19 41 LEU B CA 1
ATOM 1549 C C . LEU B 1 41 ? -1.324 12.406 14.656 1 97.19 41 LEU B C 1
ATOM 1551 O O . LEU B 1 41 ? -1.822 13.516 14.477 1 97.19 41 LEU B O 1
ATOM 1555 N N . GLU B 1 42 ? -1.855 11.32 14.172 1 96.88 42 GLU B N 1
ATOM 1556 C CA . GLU B 1 42 ? -3.135 11.359 13.469 1 96.88 42 GLU B CA 1
ATOM 1557 C C . GLU B 1 42 ? -4.23 11.953 14.352 1 96.88 42 GLU B C 1
ATOM 1559 O O . GLU B 1 42 ? -4.988 12.82 13.914 1 96.88 42 GLU B O 1
ATOM 1564 N N . GLN B 1 43 ? -4.285 11.555 15.586 1 95.31 43 GLN B N 1
ATOM 1565 C CA . GLN B 1 43 ? -5.27 12.062 16.531 1 95.31 43 GLN B CA 1
ATOM 1566 C C . GLN B 1 43 ? -5.059 13.555 16.797 1 95.31 43 GLN B C 1
ATOM 1568 O O . GLN B 1 43 ? -6.027 14.305 16.922 1 95.31 43 GLN B O 1
ATOM 1573 N N . LEU B 1 44 ? -3.797 13.922 16.859 1 94.25 44 LEU B N 1
ATOM 1574 C CA . LEU B 1 44 ? -3.477 15.336 17.047 1 94.25 44 LEU B CA 1
ATOM 1575 C C . LEU B 1 44 ? -4 16.172 15.891 1 94.25 44 LEU B C 1
ATOM 1577 O O . LEU B 1 44 ? -4.578 17.234 16.109 1 94.25 44 LEU B O 1
ATOM 1581 N N . VAL B 1 45 ? -3.836 15.68 14.68 1 95.06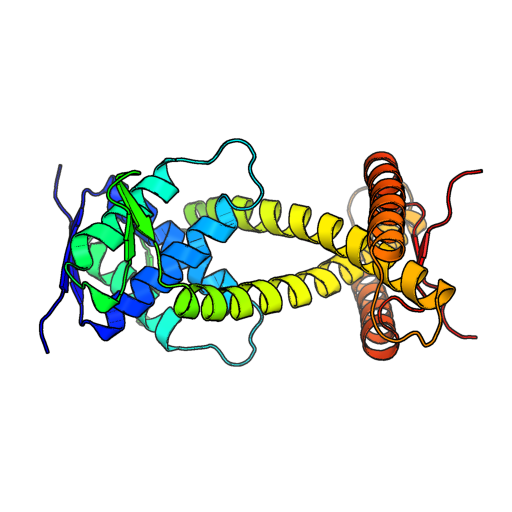 45 VAL B N 1
ATOM 1582 C CA . VAL B 1 45 ? -4.297 16.391 13.492 1 95.06 45 VAL B CA 1
ATOM 1583 C C . VAL B 1 45 ? -5.82 16.484 13.508 1 95.06 45 VAL B C 1
ATOM 1585 O O . VAL B 1 45 ? -6.379 17.547 13.234 1 95.06 45 VAL B O 1
ATOM 1588 N N . TYR B 1 46 ? -6.438 15.375 13.859 1 93.56 46 TYR B N 1
ATOM 1589 C CA . TYR B 1 46 ? -7.895 15.359 13.867 1 93.56 46 TYR B CA 1
ATOM 1590 C C . TYR B 1 46 ? -8.445 16.312 14.922 1 93.56 46 TYR B C 1
ATOM 1592 O O . TYR B 1 46 ? -9.453 16.984 14.695 1 93.56 46 TYR B O 1
ATOM 1600 N N . LYS B 1 47 ? -7.844 16.359 16.031 1 87.06 47 LYS B N 1
ATOM 1601 C CA . LYS B 1 47 ? -8.297 17.156 17.156 1 87.06 47 LYS B CA 1
ATOM 1602 C C . LYS B 1 47 ? -8.219 18.656 16.844 1 87.06 47 LYS B C 1
ATOM 1604 O O . LYS B 1 47 ? -9.055 19.438 17.297 1 87.06 47 LYS B O 1
ATOM 1609 N N . ASN B 1 48 ? -7.23 19.125 16.141 1 78.81 48 ASN B N 1
ATOM 1610 C CA . ASN B 1 48 ? -6.957 20.547 15.938 1 78.81 48 ASN B CA 1
ATOM 1611 C C . ASN B 1 48 ? -7.91 21.156 14.914 1 78.81 48 ASN B C 1
ATOM 1613 O O . ASN B 1 48 ? -7.969 22.375 14.766 1 78.81 48 ASN B O 1
ATOM 1617 N N . ALA B 1 49 ? -8.531 20.359 14.188 1 65.5 49 ALA B N 1
ATOM 1618 C CA . ALA B 1 49 ? -9.336 20.922 13.102 1 65.5 49 ALA B CA 1
ATOM 1619 C C . ALA B 1 49 ? -10.648 21.5 13.633 1 65.5 49 ALA B C 1
ATOM 1621 O O . ALA B 1 49 ? -11.305 22.281 12.945 1 65.5 49 ALA B O 1
ATOM 1622 N N . GLY B 1 50 ? -10.781 21.656 14.898 1 60.62 50 GLY B N 1
ATOM 1623 C CA . GLY B 1 50 ? -12.062 22.141 15.375 1 60.62 50 GLY B CA 1
ATOM 1624 C C . GLY B 1 50 ? -13.195 21.875 14.398 1 60.62 50 GLY B C 1
ATOM 1625 O O . GLY B 1 50 ? -14.227 22.547 14.438 1 60.62 50 GLY B O 1
ATOM 1626 N N . LEU B 1 51 ? -12.867 21.266 13.242 1 60.75 51 LEU B N 1
ATOM 1627 C CA . LEU B 1 51 ? -13.82 21.203 12.141 1 60.75 51 LEU B CA 1
ATOM 1628 C C . LEU B 1 51 ? -14.719 19.984 12.273 1 60.75 51 LEU B C 1
ATOM 1630 O O . LEU B 1 51 ? -14.336 18.875 11.906 1 60.75 51 LEU B O 1
ATOM 1634 N N . ALA B 1 52 ? -15.773 20.203 12.992 1 59.66 52 ALA B N 1
ATOM 1635 C CA . ALA B 1 52 ? -16.797 19.203 13.312 1 59.66 52 ALA B CA 1
ATOM 1636 C C . ALA B 1 52 ? -17.109 18.344 12.094 1 59.66 52 ALA B C 1
ATOM 1638 O O . ALA B 1 52 ? -17.188 17.125 12.195 1 59.66 52 ALA B O 1
ATOM 1639 N N . ASP B 1 53 ? -17.031 18.938 10.883 1 74.25 53 ASP B N 1
ATOM 1640 C CA . ASP B 1 53 ? -17.609 18.188 9.766 1 74.25 53 ASP B CA 1
ATOM 1641 C C . ASP B 1 53 ? -16.547 17.359 9.047 1 74.25 53 ASP B C 1
ATOM 1643 O O . ASP B 1 53 ? -16.875 16.547 8.18 1 74.25 53 ASP B O 1
ATOM 1647 N N . MET B 1 54 ? -15.398 17.422 9.633 1 81.5 54 MET B N 1
ATOM 1648 C CA . MET B 1 54 ? -14.352 16.688 8.922 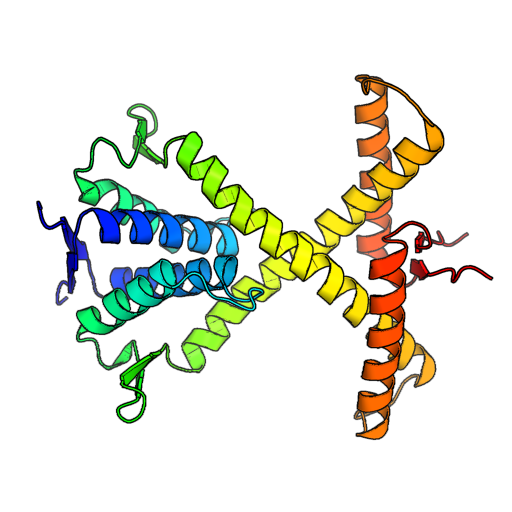1 81.5 54 MET B CA 1
ATOM 1649 C C . MET B 1 54 ? -13.984 15.406 9.656 1 81.5 54 MET B C 1
ATOM 1651 O O . MET B 1 54 ? -13.422 14.484 9.062 1 81.5 54 MET B O 1
ATOM 1655 N N . VAL B 1 55 ? -14.312 15.414 10.945 1 88.88 55 VAL B N 1
ATOM 1656 C CA . VAL B 1 55 ? -13.984 14.234 11.742 1 88.88 55 VAL B CA 1
ATOM 1657 C C . VAL B 1 55 ? -15.148 13.891 12.656 1 88.88 55 VAL B C 1
ATOM 1659 O O . VAL B 1 55 ? -16.047 14.711 12.883 1 88.88 55 VAL B O 1
ATOM 1662 N N . THR B 1 56 ? -15.211 12.695 12.984 1 89.38 56 THR B N 1
ATOM 1663 C CA . THR B 1 56 ? -16.141 12.211 13.984 1 89.38 56 THR B CA 1
ATOM 1664 C C . THR B 1 56 ? -15.438 11.938 15.312 1 89.38 56 THR B C 1
ATOM 1666 O O . THR B 1 56 ? -14.32 11.422 15.32 1 89.38 56 THR B O 1
ATOM 1669 N N . TYR B 1 57 ? -16.125 12.32 16.391 1 90.12 57 TYR B N 1
ATOM 1670 C CA . TYR B 1 57 ? -15.555 12.109 17.719 1 90.12 57 TYR B CA 1
ATOM 1671 C C . TYR B 1 57 ? -16.391 11.109 18.5 1 90.12 57 TYR B C 1
ATOM 1673 O O . TYR B 1 57 ? -17.609 11.258 18.625 1 90.12 57 TYR B O 1
ATOM 1681 N N . ASP B 1 58 ? -15.711 10.047 18.922 1 91 58 ASP B N 1
ATOM 1682 C CA . ASP B 1 58 ? -16.328 9.078 19.828 1 91 58 ASP B CA 1
ATOM 1683 C C . ASP B 1 58 ? -15.977 9.383 21.281 1 91 58 ASP B C 1
ATOM 1685 O O . ASP B 1 58 ? -14.844 9.148 21.719 1 91 58 ASP B O 1
ATOM 1689 N N . LYS B 1 59 ? -16.891 9.797 22.109 1 91.81 59 LYS B N 1
ATOM 1690 C CA . LYS B 1 59 ? -16.688 10.234 23.484 1 91.81 59 LYS B CA 1
ATOM 1691 C C . LYS B 1 59 ? -16.297 9.055 24.375 1 91.81 59 LYS B C 1
ATOM 1693 O O . LYS B 1 59 ? -15.445 9.195 25.25 1 91.81 59 LYS B O 1
ATOM 1698 N N . GLU B 1 60 ? -16.875 7.953 24.094 1 93.69 60 GLU B N 1
ATOM 1699 C CA . GLU B 1 60 ? -16.625 6.773 24.922 1 93.69 60 GLU B CA 1
ATOM 1700 C C . GLU B 1 60 ? -15.164 6.328 24.812 1 93.69 60 GLU B C 1
ATOM 1702 O O . GLU B 1 60 ? -14.523 6.031 25.828 1 93.69 60 GLU B O 1
ATOM 1707 N N . ASP B 1 61 ? -14.625 6.434 23.641 1 91.5 61 ASP B N 1
ATOM 1708 C CA . ASP B 1 61 ? -13.266 5.945 23.406 1 91.5 61 ASP B CA 1
ATOM 1709 C C . ASP B 1 61 ? -12.266 7.098 23.375 1 91.5 61 ASP B C 1
ATOM 1711 O O . ASP B 1 61 ? -11.055 6.871 23.344 1 91.5 61 ASP B O 1
ATOM 1715 N N . ASP B 1 62 ? -12.844 8.352 23.406 1 90.94 62 ASP B N 1
ATOM 1716 C CA . ASP B 1 62 ? -12.008 9.531 23.25 1 90.94 62 ASP B CA 1
ATOM 1717 C C . ASP B 1 62 ? -11.125 9.414 22.016 1 90.94 62 ASP B C 1
ATOM 1719 O O . ASP B 1 62 ? -9.898 9.539 22.094 1 90.94 62 ASP B O 1
ATOM 1723 N N . PHE B 1 63 ? -11.766 9.203 20.922 1 92.81 63 PHE B N 1
ATOM 1724 C CA . PHE B 1 63 ? -11.07 8.883 19.688 1 92.81 63 PHE B CA 1
ATOM 1725 C C . PHE B 1 63 ? -11.711 9.594 18.5 1 92.81 63 PHE B C 1
ATOM 1727 O O . PHE B 1 63 ? -12.938 9.617 18.375 1 92.81 63 PHE B O 1
ATOM 1734 N N . TYR B 1 64 ? -10.891 10.273 17.719 1 93 64 TYR B N 1
ATOM 1735 C CA . TYR B 1 64 ? -11.344 10.914 16.5 1 93 64 TYR B CA 1
ATOM 1736 C C . TYR B 1 64 ? -11.133 10.008 15.297 1 93 64 TYR B C 1
ATOM 1738 O O . TYR B 1 64 ? -10.125 9.305 15.203 1 93 64 TYR B O 1
ATOM 1746 N N . SER B 1 65 ? -12.086 10.062 14.367 1 94.12 65 SER B N 1
ATOM 1747 C CA . SER B 1 65 ? -11.969 9.297 13.133 1 94.12 65 SER B CA 1
ATOM 1748 C C . SER B 1 65 ? -12.586 10.047 11.953 1 94.12 65 SER B C 1
ATOM 1750 O O . SER B 1 65 ? -13.289 11.039 12.141 1 94.12 65 SER B O 1
ATOM 1752 N N . LEU B 1 66 ? -12.266 9.641 10.789 1 94.44 66 LEU B N 1
ATOM 1753 C CA . LEU B 1 66 ? -12.914 10.188 9.602 1 94.44 66 LEU B CA 1
ATOM 1754 C C . LEU B 1 66 ? -14.328 9.633 9.461 1 94.44 66 LEU B C 1
ATOM 1756 O O . LEU B 1 66 ? -14.586 8.477 9.805 1 94.44 66 LEU B O 1
ATOM 1760 N N . PRO B 1 67 ? -15.211 10.484 8.914 1 92.56 67 PRO B N 1
ATOM 1761 C CA . PRO B 1 67 ? -16.547 9.953 8.594 1 92.56 67 PRO B CA 1
ATOM 1762 C C . PRO B 1 67 ? -16.484 8.773 7.629 1 92.56 67 PRO B C 1
ATOM 1764 O O . PRO B 1 67 ? -15.602 8.719 6.766 1 92.56 67 PRO B O 1
ATOM 1767 N N . PRO B 1 68 ? -17.469 7.895 7.703 1 94.44 68 PRO B N 1
ATOM 1768 C CA . PRO B 1 68 ? -17.453 6.672 6.898 1 94.44 68 PRO B CA 1
ATOM 1769 C C . PRO B 1 68 ? -17.344 6.949 5.402 1 94.44 68 PRO B C 1
ATOM 1771 O O . PRO B 1 68 ? -16.609 6.246 4.695 1 94.44 68 PRO B O 1
ATOM 1774 N N . GLU B 1 69 ? -17.953 7.938 4.957 1 94.44 69 GLU B N 1
ATOM 1775 C CA . GLU B 1 69 ? -17.922 8.258 3.533 1 94.44 69 GLU B CA 1
ATOM 1776 C C . GLU B 1 69 ? -16.516 8.672 3.096 1 94.44 69 GLU B C 1
ATOM 1778 O O . GLU B 1 69 ? -16.078 8.336 1.992 1 94.44 69 GLU B O 1
ATOM 1783 N N . GLN B 1 70 ? -15.844 9.398 3.92 1 94.75 70 GLN B N 1
ATOM 1784 C CA . GLN B 1 70 ? -14.484 9.82 3.629 1 94.75 70 GLN B CA 1
ATOM 1785 C C . GLN B 1 70 ? -13.523 8.641 3.664 1 94.75 70 GLN B C 1
ATOM 1787 O O . GLN B 1 70 ? -12.625 8.531 2.824 1 94.75 70 GLN B O 1
ATOM 1792 N N . GLU B 1 71 ? -13.719 7.824 4.641 1 96.69 71 GLU B N 1
ATOM 1793 C CA . GLU B 1 71 ? -12.898 6.617 4.719 1 96.69 71 GLU B CA 1
ATOM 1794 C C . GLU B 1 71 ? -13.062 5.758 3.469 1 96.69 71 GLU B C 1
ATOM 1796 O O . GLU B 1 71 ? -12.086 5.223 2.943 1 96.69 71 GLU B O 1
ATOM 1801 N N . GLU B 1 72 ? -14.273 5.629 3.084 1 97.38 72 GLU B N 1
ATOM 1802 C CA . GLU B 1 72 ? -14.555 4.828 1.896 1 97.38 72 GLU B CA 1
ATOM 1803 C C . GLU B 1 72 ? -13.828 5.387 0.673 1 97.38 72 GLU B C 1
ATOM 1805 O O . GLU B 1 72 ? -13.289 4.633 -0.132 1 97.38 72 GLU B O 1
ATOM 1810 N N . LYS B 1 73 ? -13.891 6.645 0.545 1 96.94 73 LYS B N 1
ATOM 1811 C CA . LYS B 1 73 ? -13.172 7.301 -0.544 1 96.94 73 LYS B CA 1
ATOM 1812 C C . LYS B 1 73 ? -11.68 6.984 -0.489 1 96.94 73 LYS B C 1
ATOM 1814 O O . LYS B 1 73 ? -11.07 6.656 -1.51 1 96.94 73 LYS B O 1
ATOM 1819 N N . LEU B 1 74 ? -11.117 7.07 0.645 1 98.06 74 LEU B N 1
ATOM 1820 C CA . LEU B 1 74 ? -9.68 6.852 0.797 1 98.06 74 LEU B CA 1
ATOM 1821 C C . LEU B 1 74 ? -9.32 5.387 0.582 1 98.06 74 LEU B C 1
ATOM 1823 O O . LEU B 1 74 ? -8.242 5.074 0.075 1 98.06 74 LEU B O 1
ATOM 1827 N N . HIS B 1 75 ? -10.25 4.508 0.917 1 98.5 75 HIS B N 1
ATOM 1828 C CA . HIS B 1 75 ? -10.023 3.084 0.693 1 98.5 75 HIS B CA 1
ATOM 1829 C C . HIS B 1 75 ? -9.969 2.762 -0.797 1 98.5 75 HIS B C 1
ATOM 1831 O O . HIS B 1 75 ? -9.32 1.798 -1.206 1 98.5 75 HIS B O 1
ATOM 1837 N N . ARG B 1 76 ? -10.578 3.604 -1.595 1 98.25 76 ARG B N 1
ATOM 1838 C CA . ARG B 1 76 ? -10.461 3.422 -3.037 1 98.25 76 ARG B CA 1
ATOM 1839 C C . ARG B 1 76 ? -9.023 3.658 -3.504 1 98.25 76 ARG B C 1
ATOM 1841 O O . ARG B 1 76 ? -8.516 2.928 -4.355 1 98.25 76 ARG B O 1
ATOM 1848 N N . TYR B 1 77 ? -8.383 4.656 -2.928 1 98.44 77 TYR B N 1
ATOM 1849 C CA . TYR B 1 77 ? -6.977 4.898 -3.244 1 98.44 77 TYR B CA 1
ATOM 1850 C C . TYR B 1 77 ? -6.105 3.734 -2.787 1 98.44 77 TYR B C 1
ATOM 1852 O O . TYR B 1 77 ? -5.188 3.32 -3.498 1 98.44 77 TYR B O 1
ATOM 1860 N N . ILE B 1 78 ? -6.379 3.242 -1.61 1 98.69 78 ILE B N 1
ATOM 1861 C CA . ILE B 1 78 ? -5.629 2.119 -1.058 1 98.69 78 ILE B CA 1
ATOM 1862 C C . ILE B 1 78 ? -5.762 0.908 -1.979 1 98.69 78 ILE B C 1
ATOM 1864 O O . ILE B 1 78 ? -4.758 0.298 -2.361 1 98.69 78 ILE B O 1
ATOM 1868 N N . LYS B 1 79 ? -6.965 0.646 -2.383 1 98.19 79 LYS B N 1
ATOM 1869 C CA . LYS B 1 79 ? -7.227 -0.52 -3.221 1 98.19 79 LYS B CA 1
ATOM 1870 C C . LYS B 1 79 ? -6.547 -0.385 -4.582 1 98.19 79 LYS B C 1
ATOM 1872 O O . LYS B 1 79 ? -6.035 -1.365 -5.125 1 98.19 79 LYS B O 1
ATOM 1877 N N . GLU B 1 80 ? -6.602 0.78 -5.152 1 98.12 80 GLU B N 1
ATOM 1878 C CA . GLU B 1 80 ? -5.918 1.018 -6.422 1 98.12 80 GLU B CA 1
ATOM 1879 C C . GLU B 1 80 ? -4.426 0.733 -6.309 1 98.12 80 GLU B C 1
ATOM 1881 O O . GLU B 1 80 ? -3.844 0.078 -7.176 1 98.12 80 GLU B O 1
ATOM 1886 N N . TYR B 1 81 ? -3.838 1.192 -5.328 1 98.69 81 TYR B N 1
ATOM 1887 C CA . TYR B 1 81 ? -2.41 0.971 -5.117 1 98.69 81 TYR B CA 1
ATOM 1888 C C . TYR B 1 81 ? -2.117 -0.505 -4.875 1 98.69 81 TYR B C 1
ATOM 1890 O O . TYR B 1 81 ? -1.129 -1.038 -5.383 1 98.69 81 TYR B O 1
ATOM 1898 N N . GLU B 1 82 ? -2.924 -1.122 -4 1 98.5 82 GLU B N 1
ATOM 1899 C CA . GLU B 1 82 ? -2.748 -2.541 -3.707 1 98.5 82 GLU B CA 1
ATOM 1900 C C . GLU B 1 82 ? -2.834 -3.381 -4.977 1 98.5 82 GLU B C 1
ATOM 1902 O O . GLU B 1 82 ? -2.031 -4.297 -5.18 1 98.5 82 GLU B O 1
ATOM 1907 N N . ASP B 1 83 ? -3.801 -3.041 -5.816 1 98.25 83 ASP B N 1
ATOM 1908 C CA . ASP B 1 83 ? -3.963 -3.768 -7.074 1 98.25 83 ASP B CA 1
ATOM 1909 C C . ASP B 1 83 ? -2.744 -3.586 -7.973 1 98.25 83 ASP B C 1
ATOM 1911 O O . ASP B 1 83 ? -2.229 -4.559 -8.531 1 98.25 83 ASP B O 1
ATOM 1915 N N . TYR B 1 84 ? -2.371 -2.398 -8.109 1 97.81 84 TYR B N 1
ATOM 1916 C CA . TYR B 1 84 ? -1.183 -2.1 -8.898 1 97.81 84 TYR B CA 1
ATOM 1917 C C . TYR B 1 84 ? 0.03 -2.85 -8.359 1 97.81 84 TYR B C 1
ATOM 1919 O O . TYR B 1 84 ? 0.747 -3.506 -9.125 1 97.81 84 TYR B O 1
ATOM 1927 N N . ASN B 1 85 ? 0.254 -2.705 -7.105 1 97.94 85 ASN B N 1
ATOM 1928 C CA . ASN B 1 85 ? 1.412 -3.322 -6.465 1 97.94 85 ASN B CA 1
ATOM 1929 C C . ASN B 1 85 ? 1.377 -4.844 -6.59 1 97.94 85 ASN B C 1
ATOM 1931 O O . ASN B 1 85 ? 2.418 -5.48 -6.754 1 97.94 85 ASN B O 1
ATOM 1935 N N . PHE B 1 86 ? 0.188 -5.406 -6.488 1 98.81 86 PHE B N 1
ATOM 1936 C CA . PHE B 1 86 ? 0.052 -6.855 -6.578 1 98.81 86 PHE B CA 1
ATOM 1937 C C . PHE B 1 86 ? 0.594 -7.367 -7.91 1 98.81 86 PHE B C 1
ATOM 1939 O O . PHE B 1 86 ? 1.462 -8.242 -7.934 1 98.81 86 PHE B O 1
ATOM 1946 N N . TRP B 1 87 ? 0.181 -6.809 -8.984 1 98.75 87 TRP B N 1
ATOM 1947 C CA . TRP B 1 87 ? 0.572 -7.297 -10.297 1 98.75 87 TRP B CA 1
ATOM 1948 C C . TRP B 1 87 ? 2.047 -7.016 -10.57 1 98.75 87 TRP B C 1
ATOM 1950 O O . TRP B 1 87 ? 2.744 -7.844 -11.156 1 98.75 87 TRP B O 1
ATOM 1960 N N . GLU B 1 88 ? 2.467 -5.875 -10.141 1 97.94 88 GLU B N 1
ATOM 1961 C CA . GLU B 1 88 ? 3.883 -5.547 -10.281 1 97.94 88 GLU B CA 1
ATOM 1962 C C . GLU B 1 88 ? 4.758 -6.555 -9.547 1 97.94 88 GLU B C 1
ATOM 1964 O O . GLU B 1 88 ? 5.742 -7.051 -10.094 1 97.94 88 GLU B O 1
ATOM 1969 N N . GLU B 1 89 ? 4.391 -6.832 -8.328 1 98.44 89 GLU B N 1
ATOM 1970 C CA . GLU B 1 89 ? 5.18 -7.73 -7.488 1 98.44 89 GLU B CA 1
ATOM 1971 C C . GLU B 1 89 ? 5.121 -9.164 -8.008 1 98.44 89 GLU B C 1
ATOM 1973 O O . GLU B 1 89 ? 6.137 -9.859 -8.039 1 98.44 89 GLU B O 1
ATOM 1978 N N . LEU B 1 90 ? 3.934 -9.602 -8.383 1 98.75 90 LEU B N 1
ATOM 1979 C CA . LEU B 1 90 ? 3.822 -10.961 -8.906 1 98.75 90 LEU B CA 1
ATOM 1980 C C . LEU B 1 90 ? 4.703 -11.141 -10.133 1 98.75 90 LEU B C 1
ATOM 1982 O O . LEU B 1 90 ? 5.457 -12.117 -10.227 1 98.75 90 LEU B O 1
ATOM 1986 N N . THR B 1 91 ? 4.637 -10.172 -11.031 1 98.69 91 THR B N 1
ATOM 1987 C CA . THR B 1 91 ? 5.422 -10.18 -12.258 1 98.69 91 THR B CA 1
ATOM 1988 C C . THR B 1 91 ? 6.914 -10.227 -11.945 1 98.69 91 THR B C 1
ATOM 1990 O O . THR B 1 91 ? 7.633 -11.094 -12.453 1 98.69 91 THR B O 1
ATOM 1993 N N . TYR B 1 92 ? 7.312 -9.375 -11.125 1 98.06 92 TYR B N 1
ATOM 1994 C CA . TYR B 1 92 ? 8.734 -9.242 -10.812 1 98.06 92 TYR B CA 1
ATOM 1995 C C . TYR B 1 92 ? 9.242 -10.461 -10.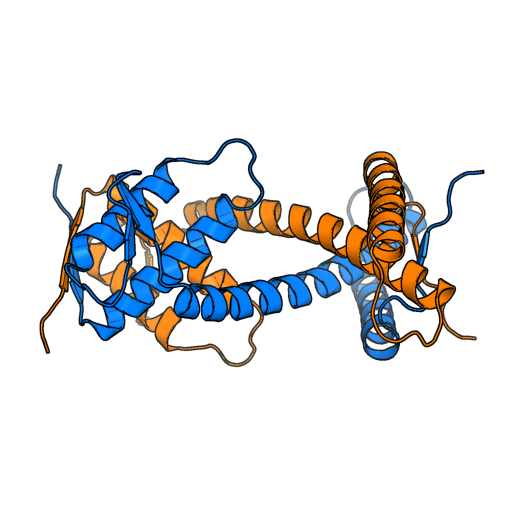055 1 98.06 92 TYR B C 1
ATOM 1997 O O . TYR B 1 92 ? 10.336 -10.953 -10.328 1 98.06 92 TYR B O 1
ATOM 2005 N N . ARG B 1 93 ? 8.531 -10.906 -9.102 1 98.5 93 ARG B N 1
ATOM 2006 C CA . ARG B 1 93 ? 8.953 -12.023 -8.266 1 98.5 93 ARG B CA 1
ATOM 2007 C C . ARG B 1 93 ? 9.055 -13.312 -9.078 1 98.5 93 ARG B C 1
ATOM 2009 O O . ARG B 1 93 ? 9.992 -14.086 -8.906 1 98.5 93 ARG B O 1
ATOM 2016 N N . LEU B 1 94 ? 8.078 -13.531 -9.93 1 98.44 94 LEU B N 1
ATOM 2017 C CA . LEU B 1 94 ? 8.141 -14.703 -10.789 1 98.44 94 LEU B CA 1
ATOM 2018 C C . LEU B 1 94 ? 9.32 -14.617 -11.75 1 98.44 94 LEU B C 1
ATOM 2020 O O . LEU B 1 94 ? 10.031 -15.609 -11.961 1 98.44 94 LEU B O 1
ATOM 2024 N N . ALA B 1 95 ? 9.508 -13.453 -12.367 1 98.38 95 ALA B N 1
ATOM 2025 C CA . ALA B 1 95 ? 10.625 -13.258 -13.281 1 98.38 95 ALA B CA 1
ATOM 2026 C C . ALA B 1 95 ? 11.961 -13.516 -12.586 1 98.38 95 ALA B C 1
ATOM 2028 O O . ALA B 1 95 ? 12.836 -14.195 -13.125 1 98.38 95 ALA B O 1
ATOM 2029 N N . ASN B 1 96 ? 12.078 -12.984 -11.438 1 96.94 96 ASN B N 1
ATOM 2030 C CA . ASN B 1 96 ? 13.305 -13.156 -10.672 1 96.94 96 ASN B CA 1
ATOM 2031 C C . ASN B 1 96 ? 13.523 -14.617 -10.281 1 96.94 96 ASN B C 1
ATOM 2033 O O . ASN B 1 96 ? 14.633 -15.141 -10.398 1 96.94 96 ASN B O 1
ATOM 2037 N N . ARG B 1 97 ? 12.516 -15.211 -9.781 1 96.44 97 ARG B N 1
ATOM 2038 C CA . ARG B 1 97 ? 12.594 -16.625 -9.414 1 96.44 97 ARG B CA 1
ATOM 2039 C C . ARG B 1 97 ? 13.047 -17.469 -10.594 1 96.44 97 ARG B C 1
ATOM 2041 O O . ARG B 1 97 ? 13.922 -18.328 -10.445 1 96.44 97 ARG B O 1
ATOM 2048 N N . ASP B 1 98 ? 12.422 -17.266 -11.703 1 96.62 98 ASP B N 1
ATOM 2049 C CA . ASP B 1 98 ? 12.75 -18.062 -12.891 1 96.62 98 ASP B CA 1
ATOM 2050 C C . ASP B 1 98 ? 14.18 -17.781 -13.359 1 96.62 98 ASP B C 1
ATOM 2052 O O . ASP B 1 98 ? 14.891 -18.688 -13.773 1 96.62 98 ASP B O 1
ATOM 2056 N N . LEU B 1 99 ? 14.586 -16.5 -13.359 1 96.56 99 LEU B N 1
ATOM 2057 C CA . LEU B 1 99 ? 15.961 -16.172 -13.719 1 96.56 99 LEU B CA 1
ATOM 2058 C C . LEU B 1 99 ? 16.953 -16.891 -12.82 1 96.56 99 LEU B C 1
ATOM 2060 O O . LEU B 1 99 ? 17.922 -17.484 -13.305 1 96.56 99 LEU B O 1
ATOM 2064 N N . LEU B 1 100 ? 16.688 -16.875 -11.547 1 95.19 100 LEU B N 1
ATOM 2065 C CA . LEU B 1 100 ? 17.594 -17.484 -10.586 1 95.19 100 LEU B CA 1
ATOM 2066 C C . LEU B 1 100 ? 17.625 -19 -10.758 1 95.19 100 LEU B C 1
ATOM 2068 O O . LEU B 1 100 ? 18.688 -19.625 -10.586 1 95.19 100 LEU B O 1
ATOM 2072 N N . ARG B 1 101 ? 16.531 -19.547 -10.992 1 94.38 101 ARG B N 1
ATOM 2073 C CA . ARG B 1 101 ? 16.484 -20.969 -11.266 1 94.38 101 ARG B CA 1
ATOM 2074 C C . ARG B 1 101 ? 17.344 -21.344 -12.469 1 94.38 101 ARG B C 1
ATOM 2076 O O . ARG B 1 101 ? 18.016 -22.375 -12.461 1 94.38 101 ARG B O 1
ATOM 2083 N N . GLU B 1 102 ? 17.281 -20.5 -13.43 1 93.75 102 GLU B N 1
ATOM 2084 C CA . GLU B 1 102 ? 18.047 -20.75 -14.648 1 93.75 102 GLU B CA 1
ATOM 2085 C C . GLU B 1 102 ? 19.547 -20.578 -14.398 1 93.75 102 GLU B C 1
ATOM 2087 O O . GLU B 1 102 ? 20.359 -21.344 -14.922 1 93.75 102 GLU B O 1
ATOM 2092 N N . LEU B 1 103 ? 19.906 -19.594 -13.68 1 93.5 103 LEU B N 1
ATOM 2093 C CA . LEU B 1 103 ? 21.312 -19.234 -13.484 1 93.5 103 LEU B CA 1
ATOM 2094 C C . LEU B 1 103 ? 21.969 -20.172 -12.477 1 93.5 103 LEU B C 1
ATOM 2096 O O . LEU B 1 103 ? 23.188 -20.375 -12.516 1 93.5 103 LEU B O 1
ATOM 2100 N N . GLY B 1 104 ? 21.141 -20.719 -11.648 1 89.38 104 GLY B N 1
ATOM 2101 C CA . GLY B 1 104 ? 21.734 -21.484 -10.555 1 89.38 104 GLY B CA 1
ATOM 2102 C C . GLY B 1 104 ? 22.562 -20.625 -9.617 1 89.38 104 GLY B C 1
ATOM 2103 O O . GLY B 1 104 ? 22.391 -1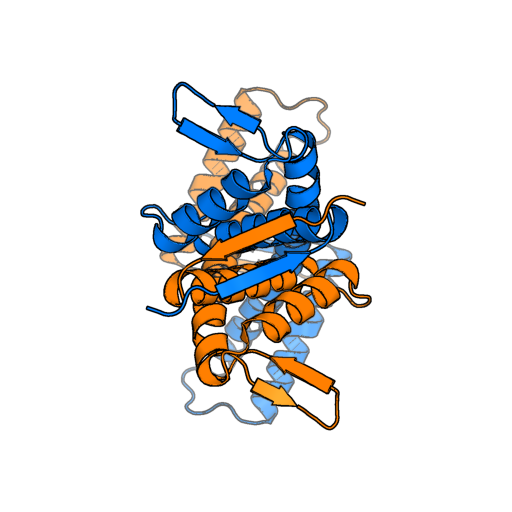9.406 -9.57 1 89.38 104 GLY B O 1
ATOM 2104 N N . PRO B 1 105 ? 23.406 -21.297 -8.766 1 84.12 105 PRO B N 1
ATOM 2105 C CA . PRO B 1 105 ? 24.234 -20.516 -7.848 1 84.12 105 PRO B CA 1
ATOM 2106 C C . PRO B 1 105 ? 25.266 -19.656 -8.57 1 84.12 105 PRO B C 1
ATOM 2108 O O . PRO B 1 105 ? 26.062 -20.172 -9.367 1 84.12 105 PRO B O 1
ATOM 2111 N N . LYS B 1 106 ? 24.812 -18.547 -8.812 1 78.31 106 LYS B N 1
ATOM 2112 C CA . LYS B 1 106 ? 25.734 -17.609 -9.445 1 78.31 106 LYS B CA 1
ATOM 2113 C C . LYS B 1 106 ? 26.062 -16.453 -8.508 1 78.31 106 LYS B C 1
ATOM 2115 O O . LYS B 1 106 ? 25.297 -16.156 -7.586 1 78.31 106 LYS B O 1
ATOM 2120 N N . GLY B 1 107 ? 27.156 -15.961 -8.477 1 73.81 107 GLY B N 1
ATOM 2121 C CA . GLY B 1 107 ? 27.547 -14.781 -7.711 1 73.81 107 GLY B CA 1
ATOM 2122 C C . GLY B 1 107 ? 26.781 -13.531 -8.109 1 73.81 107 GLY B C 1
ATOM 2123 O O . GLY B 1 107 ? 25.562 -13.539 -8.148 1 73.81 107 GLY B O 1
ATOM 2124 N N . LYS B 1 108 ? 27.5 -12.602 -8.742 1 87.69 108 LYS B N 1
ATOM 2125 C CA . LYS B 1 108 ? 26.938 -11.305 -9.078 1 87.69 108 LYS B CA 1
ATOM 2126 C C . LYS B 1 108 ? 26.219 -11.344 -10.422 1 87.69 108 LYS B C 1
ATOM 2128 O O . LYS B 1 108 ? 26.719 -11.938 -11.383 1 87.69 108 LYS B O 1
ATOM 2133 N N . LEU B 1 109 ? 25 -10.789 -10.438 1 89 109 LEU B N 1
ATOM 2134 C CA . LEU B 1 109 ? 24.234 -10.695 -11.672 1 89 109 LEU B CA 1
ATOM 2135 C C . LEU B 1 109 ? 24.922 -9.766 -12.664 1 89 109 LEU B C 1
ATOM 2137 O O . LEU B 1 109 ? 25.391 -8.688 -12.289 1 89 109 LEU B O 1
ATOM 2141 N N . GLU B 1 110 ? 25.047 -10.195 -13.898 1 93.31 110 GLU B N 1
ATOM 2142 C CA . GLU B 1 110 ? 25.609 -9.391 -14.984 1 93.31 110 GLU B CA 1
ATOM 2143 C C . GLU B 1 110 ? 24.516 -8.641 -15.727 1 93.31 110 GLU B C 1
ATOM 2145 O O . GLU B 1 110 ? 23.328 -8.859 -15.492 1 93.31 110 GLU B O 1
ATOM 2150 N N . GLN B 1 111 ? 25.016 -7.699 -16.562 1 95.75 111 GLN B N 1
ATOM 2151 C CA . GLN B 1 111 ? 24.078 -6.891 -17.328 1 95.75 111 GLN B CA 1
ATOM 2152 C C . GLN B 1 111 ? 23.141 -7.77 -18.156 1 95.75 111 GLN B C 1
ATOM 2154 O O . GLN B 1 111 ? 21.953 -7.461 -18.281 1 95.75 111 GLN B O 1
ATOM 2159 N N . LYS B 1 112 ? 23.594 -8.766 -18.719 1 95.19 112 LYS B N 1
ATOM 2160 C CA . LYS B 1 112 ? 22.766 -9.664 -19.516 1 95.19 112 LYS B CA 1
ATOM 2161 C C . LYS B 1 112 ? 21.688 -10.328 -18.672 1 95.19 112 LYS B C 1
ATOM 2163 O O . LYS B 1 112 ? 20.594 -10.617 -19.172 1 95.19 112 LYS B O 1
ATOM 2168 N N . ASP B 1 113 ? 21.984 -10.656 -17.406 1 96.12 113 ASP B N 1
ATOM 2169 C CA . ASP B 1 113 ? 21.016 -11.25 -16.484 1 96.12 113 ASP B CA 1
ATOM 2170 C C . ASP B 1 113 ? 19.875 -10.273 -16.188 1 96.12 113 ASP B C 1
ATOM 2172 O O . ASP B 1 113 ? 18.719 -10.672 -16.109 1 96.12 113 ASP B O 1
ATOM 2176 N N . ILE B 1 114 ? 20.25 -9.07 -16.078 1 95.5 114 ILE B N 1
ATOM 2177 C CA . ILE B 1 114 ? 19.266 -8.023 -15.812 1 95.5 114 ILE B CA 1
ATOM 2178 C C . ILE B 1 114 ? 18.312 -7.898 -17 1 95.5 114 ILE B C 1
ATOM 2180 O O . ILE B 1 114 ? 17.094 -7.785 -16.828 1 95.5 114 ILE B O 1
ATOM 2184 N N . GLU B 1 115 ? 18.875 -7.891 -18.125 1 97.38 115 GLU B N 1
ATOM 2185 C CA . GLU B 1 115 ? 18.078 -7.809 -19.359 1 97.38 115 GLU B CA 1
ATOM 2186 C C . GLU B 1 115 ? 17.125 -8.992 -19.469 1 97.38 115 GLU B C 1
ATOM 2188 O O . GLU B 1 115 ? 15.969 -8.836 -19.875 1 97.38 115 GLU B O 1
ATOM 2193 N N . LYS B 1 116 ? 17.672 -10.117 -19.156 1 96.94 116 LYS B N 1
ATOM 2194 C CA . LYS B 1 116 ? 16.844 -11.32 -19.219 1 96.94 116 LYS B CA 1
ATOM 2195 C C . LYS B 1 116 ? 15.695 -11.242 -18.219 1 96.94 116 LYS B C 1
ATOM 2197 O O . LYS B 1 116 ? 14.57 -11.648 -18.531 1 96.94 116 LYS B O 1
ATOM 2202 N N . ARG B 1 117 ? 15.945 -10.852 -17.062 1 97.12 117 ARG B N 1
ATOM 2203 C CA . ARG B 1 117 ? 14.898 -10.688 -16.062 1 97.12 117 ARG B CA 1
ATOM 2204 C C . ARG B 1 117 ? 13.805 -9.742 -16.562 1 97.12 117 ARG B C 1
ATOM 2206 O O . ARG B 1 117 ? 12.625 -9.977 -16.328 1 97.12 117 ARG B O 1
ATOM 2213 N N . LEU B 1 118 ? 14.258 -8.68 -17.203 1 98 118 LEU B N 1
ATOM 2214 C CA . LEU B 1 118 ? 13.305 -7.711 -17.75 1 98 118 LEU B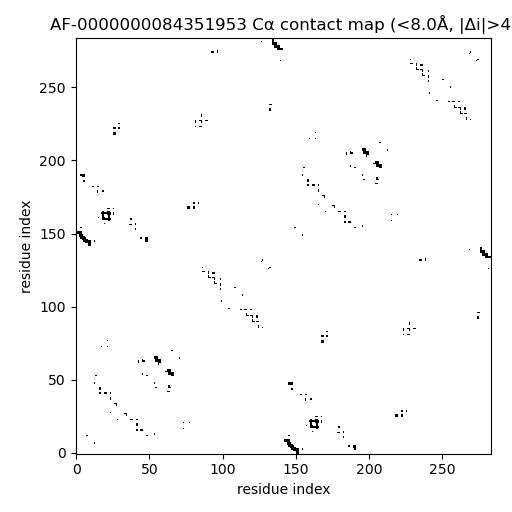 CA 1
ATOM 2215 C C . LEU B 1 118 ? 12.438 -8.344 -18.828 1 98 118 LEU B C 1
ATOM 2217 O O . LEU B 1 118 ? 11.234 -8.062 -18.906 1 98 118 LEU B O 1
ATOM 2221 N N . GLU B 1 119 ? 13.008 -9.133 -19.609 1 98 119 GLU B N 1
ATOM 2222 C CA . GLU B 1 119 ? 12.266 -9.844 -20.641 1 98 119 GLU B CA 1
ATOM 2223 C C . GLU B 1 119 ? 11.234 -10.789 -20.016 1 98 119 GLU B C 1
ATOM 2225 O O . GLU B 1 119 ? 10.094 -10.852 -20.469 1 98 119 GLU B O 1
ATOM 2230 N N . LEU B 1 120 ? 11.648 -11.555 -19.031 1 97.75 120 LEU B N 1
ATOM 2231 C CA . LEU B 1 120 ? 10.742 -12.453 -18.328 1 97.75 120 LEU B CA 1
ATOM 2232 C C .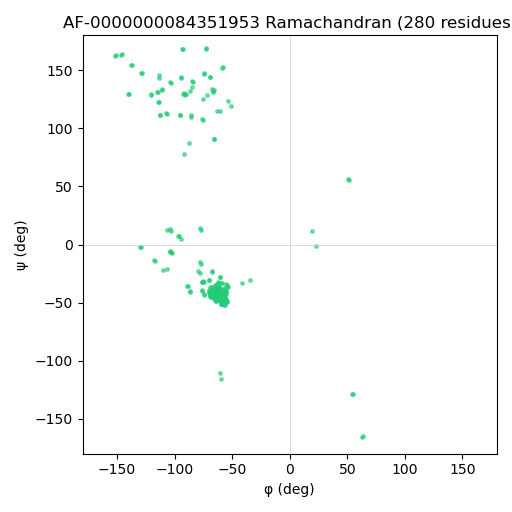 LEU B 1 120 ? 9.602 -11.68 -17.672 1 97.75 120 LEU B C 1
ATOM 2234 O O . LEU B 1 120 ? 8.445 -12.102 -17.75 1 97.75 120 LEU B O 1
ATOM 2238 N N . ALA B 1 121 ? 9.922 -10.609 -17.078 1 98.38 121 ALA B N 1
ATOM 2239 C CA . ALA B 1 121 ? 8.906 -9.773 -16.453 1 98.38 121 ALA B CA 1
ATOM 2240 C C . ALA B 1 121 ? 7.883 -9.281 -17.469 1 98.38 121 ALA B C 1
ATOM 2242 O O . ALA B 1 121 ? 6.684 -9.258 -17.188 1 98.38 121 ALA B O 1
ATOM 2243 N N . GLU B 1 122 ? 8.359 -8.867 -18.594 1 98.19 122 GLU B N 1
ATOM 2244 C CA . GLU B 1 122 ? 7.465 -8.406 -19.656 1 98.19 122 GLU B CA 1
ATOM 2245 C C . GLU B 1 122 ? 6.531 -9.523 -20.109 1 98.19 122 GLU B C 1
ATOM 2247 O O . GLU B 1 122 ? 5.352 -9.281 -20.391 1 98.19 122 GLU B O 1
ATOM 2252 N N . GLU B 1 123 ? 7.043 -10.68 -20.25 1 97.56 123 GLU B N 1
ATOM 2253 C CA . GLU B 1 123 ? 6.223 -11.828 -20.609 1 97.56 123 GLU B CA 1
ATOM 2254 C C . GLU B 1 123 ? 5.125 -12.078 -19.594 1 97.56 123 GLU B C 1
ATOM 2256 O O . GLU B 1 123 ? 3.971 -12.312 -19.953 1 97.56 123 GLU B O 1
ATOM 2261 N N . TYR B 1 124 ? 5.477 -12.062 -18.344 1 98.12 124 TYR B N 1
ATOM 2262 C CA . TYR B 1 124 ? 4.5 -12.258 -17.281 1 98.12 124 TYR B CA 1
ATOM 2263 C C . TYR B 1 124 ? 3.473 -11.133 -17.266 1 98.12 124 TYR B C 1
ATOM 2265 O O . TYR B 1 124 ? 2.279 -11.375 -17.062 1 98.12 124 TYR B O 1
ATOM 2273 N N . GLU B 1 125 ? 3.943 -9.969 -17.422 1 98.06 125 GLU B N 1
ATOM 2274 C CA . GLU B 1 125 ? 3.027 -8.836 -17.453 1 98.06 125 GLU B CA 1
ATOM 2275 C C . GLU B 1 125 ? 1.974 -9.008 -18.547 1 98.06 125 GLU B C 1
ATOM 2277 O O . GLU B 1 125 ? 0.784 -8.789 -18.297 1 98.06 125 GLU B O 1
ATOM 2282 N N . ASN B 1 126 ? 2.43 -9.336 -19.719 1 97.81 126 ASN B N 1
ATOM 2283 C CA . ASN B 1 126 ? 1.512 -9.547 -20.844 1 97.81 126 ASN B CA 1
ATOM 2284 C C . ASN B 1 126 ? 0.517 -10.664 -20.547 1 97.81 126 ASN B C 1
ATOM 2286 O O . ASN B 1 126 ? -0.67 -10.547 -20.844 1 97.81 126 ASN B O 1
ATOM 2290 N N . GLU B 1 127 ? 1.003 -11.719 -19.969 1 97.88 127 GLU B N 1
ATOM 2291 C CA . GLU B 1 127 ? 0.144 -12.836 -19.578 1 97.88 127 GLU B CA 1
ATOM 2292 C C . GLU B 1 127 ? -0.913 -12.391 -18.578 1 97.88 127 GLU B C 1
ATOM 2294 O O . GLU B 1 127 ? -2.092 -12.727 -18.719 1 97.88 127 GLU B O 1
ATOM 2299 N N . PHE B 1 128 ? -0.541 -11.641 -17.625 1 98.06 128 PHE B N 1
ATOM 2300 C CA . PHE B 1 128 ? -1.438 -11.258 -16.547 1 98.06 128 PHE B CA 1
ATOM 2301 C C . PHE B 1 128 ? -2.422 -10.188 -17 1 98.06 128 PHE B C 1
ATOM 2303 O O . PHE B 1 128 ? -3.564 -10.148 -16.531 1 98.06 128 PHE B O 1
ATOM 2310 N N . ILE B 1 129 ? -1.98 -9.328 -17.922 1 97.44 129 ILE B N 1
ATOM 2311 C CA . ILE B 1 129 ? -2.887 -8.336 -18.484 1 97.44 129 ILE B CA 1
ATOM 2312 C C . ILE B 1 129 ? -4.02 -9.047 -19.234 1 97.44 129 ILE B C 1
ATOM 2314 O O . ILE B 1 129 ? -5.18 -8.633 -19.141 1 97.44 129 ILE B O 1
ATOM 2318 N N . LYS B 1 130 ? -3.732 -10.117 -19.859 1 96.88 130 LYS B N 1
ATOM 2319 C CA . LYS B 1 130 ? -4.695 -10.805 -20.719 1 96.88 130 LYS B CA 1
ATOM 2320 C C . LYS B 1 130 ? -5.52 -11.812 -19.922 1 96.88 130 LYS B C 1
ATOM 2322 O O . LYS B 1 130 ? -6.711 -11.992 -20.188 1 96.88 130 LYS B O 1
ATOM 2327 N N . HIS B 1 131 ? -4.91 -12.484 -18.906 1 96.94 131 HIS B N 1
ATOM 2328 C CA . HIS B 1 131 ? -5.578 -13.664 -18.375 1 96.94 131 HIS B CA 1
ATOM 2329 C C . HIS B 1 131 ? -5.672 -13.594 -16.844 1 96.94 131 HIS B C 1
ATOM 2331 O O . HIS B 1 131 ? -6.266 -14.469 -16.219 1 96.94 131 HIS B O 1
ATOM 2337 N N . GLY B 1 132 ? -5.117 -12.547 -16.281 1 97.38 132 GLY B N 1
ATOM 2338 C CA . GLY B 1 132 ? -5.07 -12.508 -14.828 1 97.38 132 GLY B CA 1
ATOM 2339 C C . GLY B 1 132 ? -4.43 -13.734 -14.211 1 97.38 132 GLY B C 1
ATOM 2340 O O . GLY B 1 132 ? -3.332 -14.133 -14.617 1 97.38 132 GLY B O 1
ATOM 2341 N N . LEU B 1 133 ? -5.16 -14.32 -13.25 1 97.88 133 LEU B N 1
ATOM 2342 C CA . LEU B 1 133 ? -4.605 -15.492 -12.578 1 97.88 133 LEU B CA 1
ATOM 2343 C C . LEU B 1 133 ? -5.137 -16.781 -13.203 1 97.88 133 LEU B C 1
ATOM 2345 O O . LEU B 1 133 ? -4.891 -17.875 -12.688 1 97.88 133 LEU B O 1
ATOM 2349 N N . ARG B 1 134 ? -5.816 -16.641 -14.25 1 96.25 134 ARG B N 1
ATOM 2350 C CA . ARG B 1 134 ? -6.484 -17.781 -14.859 1 96.25 134 ARG B CA 1
ATOM 2351 C C . ARG B 1 134 ? -5.496 -18.922 -15.133 1 96.25 134 ARG B C 1
ATOM 2353 O O . ARG B 1 134 ? -5.828 -20.094 -14.969 1 96.25 134 ARG B O 1
ATOM 2360 N N . ASN B 1 135 ? -4.324 -18.562 -15.5 1 96.62 135 ASN B N 1
ATOM 236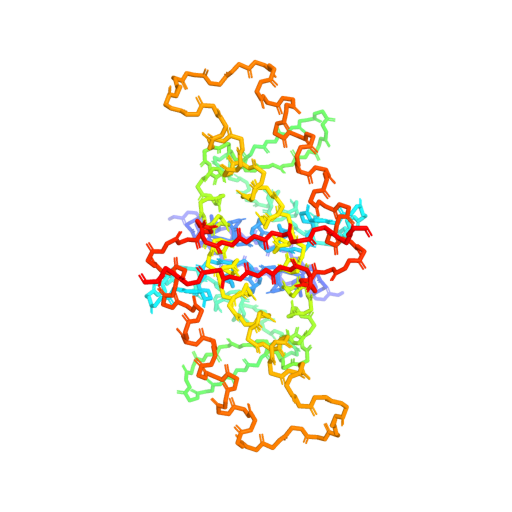1 C CA . ASN B 1 135 ? -3.355 -19.578 -15.914 1 96.62 135 ASN B CA 1
ATOM 2362 C C . ASN B 1 135 ? -2.316 -19.828 -14.828 1 96.62 135 ASN B C 1
ATOM 2364 O O . ASN B 1 135 ? -1.304 -20.484 -15.07 1 96.62 135 ASN B O 1
ATOM 2368 N N . VAL B 1 136 ? -2.523 -19.375 -13.672 1 97.75 136 VAL B N 1
ATOM 2369 C CA . VAL B 1 136 ? -1.62 -19.562 -12.547 1 97.75 136 VAL B CA 1
ATOM 2370 C C . VAL B 1 136 ? -2.039 -20.812 -11.766 1 97.75 136 VAL B C 1
ATOM 2372 O O . VAL B 1 136 ? -3.209 -20.953 -11.398 1 97.75 136 VAL B O 1
ATOM 2375 N N . THR B 1 137 ? -1.118 -21.656 -11.523 1 96.81 137 THR B N 1
ATOM 2376 C CA . THR B 1 137 ? -1.371 -22.859 -10.742 1 96.81 137 THR B CA 1
ATOM 2377 C C . THR B 1 137 ? -0.348 -23 -9.617 1 96.81 137 THR B C 1
ATOM 2379 O O . THR B 1 137 ? 0.777 -22.516 -9.734 1 96.81 137 THR B O 1
ATOM 2382 N N . VAL B 1 138 ? -0.789 -23.562 -8.523 1 96.62 138 VAL B N 1
ATOM 2383 C CA . VAL B 1 138 ? 0.097 -23.859 -7.402 1 96.62 138 VAL B CA 1
ATOM 2384 C C . VAL B 1 138 ? 0.232 -25.359 -7.238 1 96.62 138 VAL B C 1
ATOM 2386 O O . VAL B 1 138 ? -0.728 -26.047 -6.863 1 96.62 138 VAL B O 1
ATOM 2389 N N . ASN B 1 139 ? 1.461 -25.75 -7.559 1 89.94 139 ASN B N 1
ATOM 2390 C CA . ASN B 1 139 ? 1.723 -27.188 -7.469 1 89.94 139 ASN B CA 1
ATOM 2391 C C . ASN B 1 139 ? 2.125 -27.594 -6.055 1 89.94 139 ASN B C 1
ATOM 2393 O O . ASN B 1 139 ? 2.992 -26.969 -5.445 1 89.94 139 ASN B O 1
ATOM 2397 N N . LYS B 1 140 ? 1.314 -28.312 -5.309 1 77.19 140 LYS B N 1
ATOM 2398 C CA . LYS B 1 140 ? 1.646 -28.797 -3.973 1 77.19 140 LYS B CA 1
ATOM 2399 C C . LYS B 1 140 ? 2.674 -29.922 -4.039 1 77.19 140 LYS B C 1
ATOM 2401 O O . LYS B 1 140 ? 2.639 -30.766 -4.949 1 77.19 140 LYS B O 1
ATOM 2406 N N . PRO B 1 141 ? 3.762 -29.703 -3.213 1 59.41 141 PRO B N 1
ATOM 2407 C CA . PRO B 1 141 ? 4.684 -30.828 -3.217 1 59.41 141 PRO B CA 1
ATOM 2408 C C . PRO B 1 141 ? 3.988 -32.156 -2.887 1 59.41 141 PRO B C 1
ATOM 2410 O O . PRO B 1 141 ? 3.051 -32.188 -2.086 1 59.41 141 PRO B O 1
ATOM 2413 N N . SER B 1 142 ? 4.062 -33.156 -3.719 1 45.5 142 SER B N 1
ATOM 2414 C CA . SER B 1 142 ? 3.672 -34.5 -3.418 1 45.5 142 SER B CA 1
ATOM 2415 C C . SER B 1 142 ? 4.238 -34.969 -2.076 1 45.5 142 SER B C 1
ATOM 2417 O O . SER B 1 142 ? 5.309 -34.531 -1.663 1 45.5 142 SER B O 1
#

Sequence (284 aa):
MSNVKIEMTESQYKKLTELVYLGNWLVNAHRNEEITDYEELEQLVYKNAGLADMVTYDKEDDFYSLPPEQEEKLHRYIKEYEDYNFWEELTYRLANRDLLRELGPKGKLEQKDIEKRLELAEEYENEFIKHGLRNVTVNKPSMSNVKIEMTESQYKKLTELVYLGNWLVNAHRNEEITDYEELEQLVYKNAGLADMVTYDKEDDFYSLPPEQEEKLHRYIKEYEDYNFWEELTYRLANRDLLRELGPKGKLEQKDIEKRLELAEEYENEFIKHGLRNVTVNKPS